Protein AF-A0ABD0VSQ8-F1 (afdb_monomer_lite)

pLDDT: mean 71.07, std 26.35, range [26.05, 97.88]

Radius of gyration: 41.76 Å; chains: 1; bounding box: 96×59×165 Å

InterPro domains:
  IPR001344 Chlorophyll A-B binding protein, plant and chromista [PTHR21649] (103-325)
  IPR022796 Chlorophyll A-B binding protein [PF00504] (132-298)

Sequence (337 aa):
MDIAMHHSEPHGGLSSPRARPSASHKPALLSSLDKPPPFLSLDLYSPPSPLLLQSSVEYGLRVCSLLRCRRCRLCSHLFTKKSGNGLSATKASFLVGRRLRQSSATAAAPRRAFSVSAEAIERPLWFPGSTPPPWLDGSLPGDFGFDPLGLGSDPESLRWNVQSELVHCRWAMLGAAGIFIPEFLTKIGILNTPSWYSAGELDYFTDTTTLFIIELILIGWAEGRRWADIIKPGCVNTDPIFPNNKLTGTDVGYPGGLWFDPLGWGSGSPEKIKELRTKEIKNGRLAMLAVIGAWFQHIYTGTGPIDNLFAHLADPGHATIFAVFYGTSSSSLLVYI

Foldseek 3Di:
DDDDDDDDDDDDDDDDDDDDDDDDDDDDDDDDDDDDDDDDDDDDPDDDDPDPPPVVVVVVVVVVPPDDDDDDDDDDDDDDDDDDDDDDDDDDDDDDDDDDPDDPPPDDDDDPPPPPDQPPPPDAAPDPPDDADPQQSVLAQQRRSPDPPCQPVDVLSVLVVSLVLLVLLVVLLVLLCVQPVQVVCVVVPNDVDDHPVCNLVDDDPDDPVVVVVVCCVVVVVVVVLLVCCSVPNPPNQADPVDRVFGFPDPDRNQRHGCPRPVPCQCDDDSVSNSVVVNVSSVSSVVSSVSSVVQVVCCVQPVDGPVVLVVQCVVPVPQSDPCCRVVVCPVPVPPPPD

Organism: Dendrobium thyrsiflorum (NCBI:txid117978)

Structure (mmCIF, N/CA/C/O backbone):
data_AF-A0ABD0VSQ8-F1
#
_entry.id   AF-A0ABD0VSQ8-F1
#
loop_
_atom_site.group_PDB
_atom_site.id
_atom_site.type_symbol
_atom_site.label_atom_id
_atom_site.label_alt_id
_atom_site.label_comp_id
_atom_site.label_asym_id
_atom_site.label_entity_id
_atom_site.label_seq_id
_atom_site.pdbx_PDB_ins_code
_atom_site.Cartn_x
_atom_site.Cartn_y
_atom_site.Cartn_z
_atom_site.occupancy
_atom_site.B_iso_or_equiv
_atom_site.auth_seq_id
_atom_site.auth_comp_id
_atom_site.auth_asym_id
_atom_site.auth_atom_id
_atom_site.pdbx_PDB_model_num
ATOM 1 N N . MET A 1 1 ? 5.665 1.369 -72.204 1.00 36.09 1 MET A N 1
ATOM 2 C CA . MET A 1 1 ? 4.783 2.409 -72.772 1.00 36.09 1 MET A CA 1
ATOM 3 C C . MET A 1 1 ? 5.120 3.709 -72.054 1.00 36.09 1 MET A C 1
ATOM 5 O O . MET A 1 1 ? 4.437 4.056 -71.105 1.00 36.09 1 MET A O 1
ATOM 9 N N . ASP A 1 2 ? 6.328 4.265 -72.240 1.00 31.97 2 ASP A N 1
ATOM 10 C CA . ASP A 1 2 ? 6.894 4.866 -73.486 1.00 31.97 2 ASP A CA 1
ATOM 11 C C . ASP A 1 2 ? 6.212 6.231 -73.756 1.00 31.97 2 ASP A C 1
ATOM 13 O O . ASP A 1 2 ? 5.002 6.299 -73.590 1.00 31.97 2 ASP A O 1
ATOM 17 N N . ILE A 1 3 ? 6.816 7.359 -74.174 1.00 37.66 3 ILE A N 1
ATOM 18 C CA . ILE A 1 3 ? 8.173 7.771 -74.627 1.00 37.66 3 ILE A CA 1
ATOM 19 C C . ILE A 1 3 ? 8.183 9.344 -74.597 1.00 37.66 3 ILE A C 1
ATOM 21 O O . ILE A 1 3 ? 7.107 9.918 -74.737 1.00 37.66 3 ILE A O 1
ATOM 25 N N . ALA A 1 4 ? 9.251 10.155 -74.448 1.00 38.75 4 ALA A N 1
ATOM 26 C CA . ALA A 1 4 ? 10.686 9.965 -74.172 1.00 38.75 4 ALA A CA 1
ATOM 27 C C . ALA A 1 4 ? 11.374 11.264 -73.636 1.00 38.75 4 ALA A C 1
ATOM 29 O O . ALA A 1 4 ? 10.807 12.349 -73.669 1.00 38.75 4 ALA A O 1
ATOM 30 N N . MET A 1 5 ? 12.623 11.092 -73.176 1.00 36.97 5 MET A N 1
ATOM 31 C CA . MET A 1 5 ? 13.805 11.987 -73.113 1.00 36.97 5 MET A CA 1
ATOM 32 C C . MET A 1 5 ? 13.752 13.462 -73.584 1.00 36.97 5 MET A C 1
ATOM 34 O O . MET A 1 5 ? 13.327 13.766 -74.693 1.00 36.97 5 MET A O 1
ATOM 38 N N . HIS A 1 6 ? 14.500 14.310 -72.860 1.00 37.16 6 HIS A N 1
ATOM 39 C CA . HIS A 1 6 ? 15.420 15.283 -73.473 1.00 37.16 6 HIS A CA 1
ATOM 40 C C . HIS A 1 6 ? 16.750 15.340 -72.691 1.00 37.16 6 HIS A C 1
ATOM 42 O O . HIS A 1 6 ? 16.754 15.541 -71.480 1.00 37.16 6 HIS A O 1
ATOM 48 N N . HIS A 1 7 ? 17.875 15.148 -73.387 1.00 37.47 7 HIS A N 1
ATOM 49 C CA . HIS A 1 7 ? 19.246 15.255 -72.861 1.00 37.47 7 HIS A CA 1
ATOM 50 C C . HIS A 1 7 ? 19.878 16.605 -73.235 1.00 37.47 7 HIS A C 1
ATOM 52 O O . HIS A 1 7 ? 19.745 17.010 -74.388 1.00 37.47 7 HIS A O 1
ATOM 58 N N . SER A 1 8 ? 20.677 17.192 -72.329 1.00 36.44 8 SER A N 1
ATOM 59 C CA . SER A 1 8 ? 21.974 17.837 -72.645 1.00 36.44 8 SER A CA 1
ATOM 60 C C . SER A 1 8 ? 22.686 18.348 -71.376 1.00 36.44 8 SER A C 1
ATOM 62 O O . SER A 1 8 ? 22.168 19.235 -70.702 1.00 36.44 8 SER A O 1
ATOM 64 N N . GLU A 1 9 ? 23.876 17.810 -71.078 1.00 38.44 9 GLU A N 1
ATOM 65 C CA . GLU A 1 9 ? 24.821 18.298 -70.048 1.00 38.44 9 GLU A CA 1
ATOM 66 C C . GLU A 1 9 ? 25.951 19.180 -70.695 1.00 38.44 9 GLU A C 1
ATOM 68 O O . GLU A 1 9 ? 25.670 19.804 -71.717 1.00 38.44 9 GLU A O 1
ATOM 73 N N . PRO A 1 10 ? 27.198 19.326 -70.169 1.00 50.72 10 PRO A N 1
ATOM 74 C CA . PRO A 1 10 ? 27.555 20.406 -69.237 1.00 50.72 10 PRO A CA 1
ATOM 75 C C . PRO A 1 10 ? 28.858 21.185 -69.585 1.00 50.72 10 PRO A C 1
ATOM 77 O O . PRO A 1 10 ? 29.672 20.775 -70.411 1.00 50.72 10 PRO A O 1
ATOM 80 N N . HIS A 1 11 ? 29.143 22.245 -68.817 1.00 35.31 11 HIS A N 1
ATOM 81 C CA . HIS A 1 11 ? 30.478 22.852 -68.638 1.00 35.31 11 HIS A CA 1
ATOM 82 C C . HIS A 1 11 ? 30.624 23.278 -67.153 1.00 35.31 11 HIS A C 1
ATOM 84 O O . HIS A 1 11 ? 29.634 23.711 -66.575 1.00 35.31 11 HIS A O 1
ATOM 90 N N . GLY A 1 12 ? 31.763 23.230 -66.446 1.00 30.80 12 GLY A N 1
ATOM 91 C CA . GLY A 1 12 ? 33.117 22.738 -66.750 1.00 30.80 12 GLY A CA 1
ATOM 92 C C . GLY A 1 12 ? 34.187 23.476 -65.903 1.00 30.80 12 GLY A C 1
ATOM 93 O O . GLY A 1 12 ? 34.250 24.697 -65.970 1.00 30.80 12 GLY A O 1
ATOM 94 N N . GLY A 1 13 ? 35.036 22.759 -65.141 1.00 29.78 13 GLY A N 1
ATOM 95 C CA . GLY A 1 13 ? 36.167 23.303 -64.336 1.00 29.78 13 GLY A CA 1
ATOM 96 C C . GLY A 1 13 ? 36.051 23.016 -62.822 1.00 29.78 13 GLY A C 1
ATOM 97 O O . GLY A 1 13 ? 35.105 23.467 -62.193 1.00 29.78 13 GLY A O 1
ATOM 98 N N . LEU A 1 14 ? 36.837 22.104 -62.220 1.00 33.00 14 LEU A N 1
ATOM 99 C CA . LEU A 1 14 ? 38.223 22.252 -61.698 1.00 33.00 14 LEU A CA 1
ATOM 100 C C . LEU A 1 14 ? 38.368 23.381 -60.643 1.00 33.00 14 LEU A C 1
ATOM 102 O O . LEU A 1 14 ? 37.939 24.495 -60.899 1.00 33.00 14 LEU A O 1
ATOM 106 N N . SER A 1 15 ? 38.989 23.202 -59.463 1.00 33.84 15 SER A N 1
ATOM 107 C CA . SER A 1 15 ? 39.958 22.179 -59.002 1.00 33.84 15 SER A CA 1
ATOM 108 C C . SER A 1 15 ? 39.978 21.983 -57.465 1.00 33.84 15 SER A C 1
ATOM 110 O O . SER A 1 15 ? 39.610 22.885 -56.720 1.00 33.84 15 SER A O 1
ATOM 112 N N . SER A 1 16 ? 40.484 20.831 -56.996 1.00 39.03 16 SER A N 1
ATOM 113 C CA . SER A 1 16 ? 40.645 20.447 -55.570 1.00 39.03 16 SER A CA 1
ATOM 114 C C . SER A 1 16 ? 42.111 20.654 -55.063 1.00 39.03 16 SER A C 1
ATOM 116 O O . SER A 1 16 ? 42.834 21.434 -55.681 1.00 39.03 16 SER A O 1
ATOM 118 N N . PRO A 1 17 ? 42.598 20.037 -53.962 1.00 50.00 17 PRO A N 1
ATOM 119 C CA . PRO A 1 17 ? 42.704 20.610 -52.611 1.00 50.00 17 PRO A CA 1
ATOM 120 C C . PRO A 1 17 ? 44.163 20.882 -52.155 1.00 50.00 17 PRO A C 1
ATOM 122 O O . PRO A 1 17 ? 45.117 20.538 -52.854 1.00 50.00 17 PRO A O 1
ATOM 125 N N . ARG A 1 18 ? 44.383 21.408 -50.930 1.00 32.53 18 ARG A N 1
ATOM 126 C CA . ARG A 1 18 ? 45.725 21.377 -50.296 1.00 32.53 18 ARG A CA 1
ATOM 127 C C . ARG A 1 18 ? 45.743 21.180 -48.775 1.00 32.53 18 ARG A C 1
ATOM 129 O O . ARG A 1 18 ? 44.799 21.517 -48.072 1.00 32.53 18 ARG A O 1
ATOM 136 N N . ALA A 1 19 ? 46.833 20.564 -48.313 1.00 33.47 19 ALA A N 1
ATOM 137 C CA . ALA A 1 19 ? 46.994 19.930 -47.004 1.00 33.47 19 ALA A CA 1
ATOM 138 C C . ALA A 1 19 ? 47.600 20.832 -45.901 1.00 33.47 19 ALA A C 1
ATOM 140 O O . ALA A 1 19 ? 48.028 21.957 -46.151 1.00 33.47 19 ALA A O 1
ATOM 141 N N . ARG A 1 20 ? 47.661 20.276 -44.678 1.00 38.53 20 ARG A N 1
ATOM 142 C CA . ARG A 1 20 ? 48.344 20.817 -43.480 1.00 38.53 20 ARG A CA 1
ATOM 143 C C . ARG A 1 20 ? 49.872 20.923 -43.670 1.00 38.53 20 ARG A C 1
ATOM 145 O O . ARG A 1 20 ? 50.415 20.295 -44.578 1.00 38.53 20 ARG A O 1
ATOM 152 N N . PRO A 1 21 ? 50.579 21.598 -42.743 1.00 44.09 21 PRO A N 1
ATOM 153 C CA . PRO A 1 21 ? 51.496 20.826 -41.884 1.00 44.09 21 PRO A CA 1
ATOM 154 C C . PRO A 1 21 ? 51.505 21.254 -40.395 1.00 44.09 21 PRO A C 1
ATOM 156 O O . PRO A 1 21 ? 50.737 22.111 -39.967 1.00 44.09 21 PRO A O 1
ATOM 159 N N . SER A 1 22 ? 52.362 20.605 -39.599 1.00 33.94 22 SER A N 1
ATOM 160 C CA . SER A 1 22 ? 52.439 20.646 -38.126 1.00 33.94 22 SER A CA 1
ATOM 161 C C . SER A 1 22 ? 53.840 20.990 -37.589 1.00 33.94 22 SER A C 1
ATOM 163 O O . SER A 1 22 ? 54.810 20.457 -38.119 1.00 33.94 22 SER A O 1
ATOM 165 N N . ALA A 1 23 ? 53.930 21.751 -36.488 1.00 32.78 23 ALA A N 1
ATOM 166 C CA . ALA A 1 23 ? 55.038 21.806 -35.502 1.00 32.78 23 ALA A CA 1
ATOM 167 C C . ALA A 1 23 ? 54.577 22.721 -34.334 1.00 32.78 23 ALA A C 1
ATOM 169 O O . ALA A 1 23 ? 54.033 23.783 -34.610 1.00 32.78 23 ALA A O 1
ATOM 170 N N . SER A 1 24 ? 54.544 22.384 -33.037 1.00 30.48 24 SER A N 1
ATOM 171 C CA . SER A 1 24 ? 55.511 21.783 -32.093 1.00 30.48 24 SER A CA 1
ATOM 172 C C . SER A 1 24 ? 56.549 22.761 -31.505 1.00 30.48 24 SER A C 1
ATOM 174 O O . SER A 1 24 ? 57.659 22.855 -32.014 1.00 30.48 24 SER A O 1
ATOM 176 N N . HIS A 1 25 ? 56.228 23.393 -30.364 1.00 31.58 25 HIS A N 1
ATOM 177 C CA . HIS A 1 25 ? 57.218 23.817 -29.359 1.00 31.58 25 HIS A CA 1
ATOM 178 C C . HIS A 1 25 ? 56.626 23.869 -27.930 1.00 31.58 25 HIS A C 1
ATOM 180 O O . HIS A 1 25 ? 55.552 24.412 -27.688 1.00 31.58 25 HIS A O 1
ATOM 186 N N . LYS A 1 26 ? 57.381 23.294 -26.990 1.00 35.66 26 LYS A N 1
ATOM 187 C CA . LYS A 1 26 ? 57.411 23.473 -25.519 1.00 35.66 26 LYS A CA 1
ATOM 188 C C . LYS A 1 26 ? 58.911 23.707 -25.168 1.00 35.66 26 LYS A C 1
ATOM 190 O O . LYS A 1 26 ? 59.719 23.453 -26.071 1.00 35.66 26 LYS A O 1
ATOM 195 N N . PRO A 1 27 ? 59.345 24.110 -23.946 1.00 48.72 27 PRO A N 1
ATOM 196 C CA . PRO A 1 27 ? 58.635 24.086 -22.653 1.00 48.72 27 PRO A CA 1
ATOM 197 C C . PRO A 1 27 ? 58.844 25.330 -21.736 1.00 48.72 27 PRO A C 1
ATOM 199 O O . PRO A 1 27 ? 59.490 26.293 -22.126 1.00 48.72 27 PRO A O 1
ATOM 202 N N . ALA A 1 28 ? 58.363 25.206 -20.484 1.00 31.08 28 ALA A N 1
ATOM 203 C CA . ALA A 1 28 ? 58.952 25.689 -19.212 1.00 31.08 28 ALA A CA 1
ATOM 204 C C . ALA A 1 28 ? 58.128 26.676 -18.342 1.00 31.08 28 ALA A C 1
ATOM 206 O O . ALA A 1 28 ? 57.943 27.837 -18.675 1.00 31.08 28 ALA A O 1
ATOM 207 N N . LEU A 1 29 ? 57.764 26.166 -17.154 1.00 30.75 29 LEU A N 1
ATOM 208 C CA . LEU A 1 29 ? 57.690 26.833 -15.840 1.00 30.75 29 LEU A CA 1
ATOM 209 C C . LEU A 1 29 ? 56.840 28.110 -15.651 1.00 30.75 29 LEU A C 1
ATOM 211 O O . LEU A 1 29 ? 57.337 29.225 -15.768 1.00 30.75 29 LEU A O 1
ATOM 215 N N . LEU A 1 30 ? 55.666 27.933 -15.033 1.00 33.09 30 LEU A N 1
ATOM 216 C CA . LEU A 1 30 ? 55.499 28.361 -13.634 1.00 33.09 30 LEU A CA 1
ATOM 217 C C . LEU A 1 30 ? 54.452 27.498 -12.909 1.00 33.09 30 LEU A C 1
ATOM 219 O O . LEU A 1 30 ? 53.520 26.974 -13.514 1.00 33.09 30 LEU A O 1
ATOM 223 N N . SER A 1 31 ? 54.700 27.265 -11.625 1.00 32.84 31 SER A N 1
ATOM 224 C CA . SER A 1 31 ? 54.099 26.225 -10.788 1.00 32.84 31 SER A CA 1
ATOM 225 C C . SER A 1 31 ? 52.943 26.716 -9.907 1.00 32.84 31 SER A C 1
ATOM 227 O O . SER A 1 31 ? 52.719 27.913 -9.761 1.00 32.84 31 SER A O 1
ATOM 229 N N . SER A 1 32 ? 52.333 25.746 -9.212 1.00 32.91 32 SER A N 1
ATOM 230 C CA . SER A 1 32 ? 51.526 25.853 -7.983 1.00 32.91 32 SER A CA 1
ATOM 231 C C . SER A 1 32 ? 50.134 26.490 -8.064 1.00 32.91 32 SER A C 1
ATOM 233 O O . SER A 1 32 ? 49.986 27.701 -7.944 1.00 32.91 32 SER A O 1
ATOM 235 N N . LEU A 1 33 ? 49.116 25.620 -8.076 1.00 40.09 33 LEU A N 1
ATOM 236 C CA . LEU A 1 33 ? 47.872 25.790 -7.311 1.00 40.09 33 LEU A CA 1
ATOM 237 C C . LEU A 1 33 ? 47.245 24.413 -6.992 1.00 40.09 33 LEU A C 1
ATOM 239 O O . LEU A 1 33 ? 46.113 24.104 -7.347 1.00 40.09 33 LEU A O 1
ATOM 243 N N . ASP A 1 34 ? 48.029 23.571 -6.315 1.00 35.69 34 ASP A N 1
ATOM 244 C CA . ASP A 1 34 ? 47.542 22.359 -5.647 1.00 35.69 34 ASP A CA 1
ATOM 245 C C . ASP A 1 34 ? 47.030 22.722 -4.246 1.00 35.69 34 ASP A C 1
ATOM 247 O O . ASP A 1 34 ? 47.816 23.227 -3.435 1.00 35.69 34 ASP A O 1
ATOM 251 N N . LYS A 1 35 ? 45.750 22.431 -3.959 1.00 36.28 35 LYS A N 1
ATOM 252 C CA . LYS A 1 35 ? 45.251 21.752 -2.736 1.00 36.28 35 LYS A CA 1
ATOM 253 C C . LYS A 1 35 ? 43.730 21.910 -2.555 1.00 36.28 35 LYS A C 1
ATOM 255 O O . LYS A 1 35 ? 43.234 23.034 -2.621 1.00 36.28 35 LYS A O 1
ATOM 260 N N . PRO A 1 36 ? 42.996 20.832 -2.220 1.00 45.50 36 PRO A N 1
ATOM 261 C CA . PRO A 1 36 ? 41.632 20.941 -1.709 1.00 45.50 36 PRO A CA 1
ATOM 262 C C . PRO A 1 36 ? 41.628 21.429 -0.241 1.00 45.50 36 PRO A C 1
ATOM 264 O O . PRO A 1 36 ? 42.500 21.021 0.534 1.00 45.50 36 PRO A O 1
ATOM 267 N N . PRO A 1 37 ? 40.665 22.275 0.175 1.00 42.78 37 PRO A N 1
ATOM 268 C CA . PRO A 1 37 ? 40.448 22.605 1.584 1.00 42.78 37 PRO A CA 1
ATOM 269 C C . PRO A 1 37 ? 39.834 21.415 2.361 1.00 42.78 37 PRO A C 1
ATOM 271 O O . PRO A 1 37 ? 39.329 20.473 1.747 1.00 42.78 37 PRO A O 1
ATOM 274 N N . PRO A 1 38 ? 39.940 21.397 3.703 1.00 40.22 38 PRO A N 1
ATOM 275 C CA . PRO A 1 38 ? 40.118 20.142 4.434 1.00 40.22 38 PRO A CA 1
ATOM 276 C C . PRO A 1 38 ? 38.836 19.498 4.979 1.00 40.22 38 PRO A C 1
ATOM 278 O O . PRO A 1 38 ? 37.869 20.169 5.331 1.00 40.22 38 PRO A O 1
ATOM 281 N N . PHE A 1 39 ? 38.920 18.181 5.196 1.00 38.50 39 PHE A N 1
ATOM 282 C CA . PHE A 1 39 ? 38.149 17.488 6.230 1.00 38.50 39 PHE A CA 1
ATOM 283 C C . PHE A 1 39 ? 38.385 18.157 7.592 1.00 38.50 39 PHE A C 1
ATOM 285 O O . PHE A 1 39 ? 39.532 18.246 8.035 1.00 38.50 39 PHE A O 1
ATOM 292 N N . LEU A 1 40 ? 37.315 18.541 8.289 1.00 30.62 40 LEU A N 1
ATOM 293 C CA . LEU A 1 40 ? 37.365 18.865 9.714 1.00 30.62 40 LEU A CA 1
ATOM 294 C C . LEU A 1 40 ? 36.076 18.406 10.410 1.00 30.62 40 LEU A C 1
ATOM 296 O O . LEU A 1 40 ? 35.010 18.969 10.203 1.00 30.62 40 LEU A O 1
ATOM 300 N N . SER A 1 41 ? 36.257 17.354 11.210 1.00 31.92 41 SER A N 1
ATOM 301 C CA . SER A 1 41 ? 35.515 16.941 12.406 1.00 31.92 41 SER A CA 1
ATOM 302 C C . SER A 1 41 ? 33.981 16.924 12.412 1.00 31.92 41 SER A C 1
ATOM 304 O O . SER A 1 41 ? 33.309 17.950 12.387 1.00 31.92 41 SER A O 1
ATOM 306 N N . LEU A 1 42 ? 33.448 15.726 12.692 1.00 41.59 42 LEU A N 1
ATOM 307 C CA . LEU A 1 42 ? 32.275 15.613 13.557 1.00 41.59 42 LEU A CA 1
ATOM 308 C C . LEU A 1 42 ? 32.551 16.359 14.870 1.00 41.59 42 LEU A C 1
ATOM 310 O O . LEU A 1 42 ? 33.434 15.945 15.620 1.00 41.59 42 LEU A O 1
ATOM 314 N N . ASP A 1 43 ? 31.738 17.364 15.177 1.00 30.59 43 ASP A N 1
ATOM 315 C CA . ASP A 1 43 ? 31.481 17.765 16.557 1.00 30.59 43 ASP A CA 1
ATOM 316 C C . ASP A 1 43 ? 30.084 17.294 16.968 1.00 30.59 43 ASP A C 1
ATOM 318 O O . ASP A 1 43 ? 29.122 17.337 16.196 1.00 30.59 43 ASP A O 1
ATOM 322 N N . LEU A 1 44 ? 29.996 16.784 18.195 1.00 32.66 44 LEU A N 1
ATOM 323 C CA . LEU A 1 44 ? 28.791 16.189 18.764 1.00 32.66 44 LEU A CA 1
ATOM 324 C C . LEU A 1 44 ? 27.626 17.187 18.781 1.00 32.66 44 LEU A C 1
ATOM 326 O O . LEU A 1 44 ? 27.719 18.258 19.382 1.00 32.66 44 LEU A O 1
ATOM 330 N N . TYR A 1 45 ? 26.471 16.760 18.264 1.00 30.45 45 TYR A N 1
ATOM 331 C CA . TYR A 1 45 ? 25.190 17.364 18.620 1.00 30.45 45 TYR A CA 1
ATOM 332 C C . TYR A 1 45 ? 24.894 17.066 20.099 1.00 30.45 45 TYR A C 1
ATOM 334 O O . TYR A 1 45 ? 24.307 16.041 20.449 1.00 30.45 45 TYR A O 1
ATOM 342 N N . SER A 1 46 ? 25.362 17.948 20.981 1.00 33.94 46 SER A N 1
ATOM 343 C CA . SER A 1 46 ? 25.031 17.911 22.404 1.00 33.94 46 SER A CA 1
ATOM 344 C C . SER A 1 46 ? 23.569 18.343 22.592 1.00 33.94 46 SER A C 1
ATOM 346 O O . SER A 1 46 ? 23.180 19.386 22.057 1.00 33.94 46 SER A O 1
ATOM 348 N N . PRO A 1 47 ? 22.731 17.575 23.313 1.00 47.50 47 PRO A N 1
ATOM 349 C CA . PRO A 1 47 ? 21.312 17.882 23.436 1.00 47.50 47 PRO A CA 1
ATOM 350 C C . PRO A 1 47 ? 21.086 19.152 24.277 1.00 47.50 47 PRO A C 1
ATOM 352 O O . PRO A 1 47 ? 21.732 19.319 25.317 1.00 47.50 47 PRO A O 1
ATOM 355 N N . PRO A 1 48 ? 20.139 20.033 23.900 1.00 45.56 48 PRO A N 1
ATOM 356 C CA . PRO A 1 48 ? 19.765 21.160 24.744 1.00 45.56 48 PRO A CA 1
ATOM 357 C C . PRO A 1 48 ? 19.130 20.658 26.049 1.00 45.56 48 PRO A C 1
ATOM 359 O O . PRO A 1 48 ? 18.188 19.864 26.049 1.00 45.56 48 PRO A O 1
ATOM 362 N N . SER A 1 49 ? 19.649 21.139 27.178 1.00 41.50 49 SER A N 1
ATOM 363 C CA . SER A 1 49 ? 19.149 20.813 28.513 1.00 41.50 49 SER A CA 1
ATOM 364 C C . SER A 1 49 ? 17.759 21.433 28.782 1.00 41.50 49 SER A C 1
ATOM 366 O O . SER A 1 49 ? 17.381 22.438 28.171 1.00 41.50 49 SER A O 1
ATOM 368 N N . PRO A 1 50 ? 16.942 20.834 29.674 1.00 44.69 50 PRO A N 1
ATOM 369 C CA . PRO A 1 50 ? 15.494 21.051 29.687 1.00 44.69 50 PRO A CA 1
ATOM 370 C C . PRO A 1 50 ? 15.079 22.317 30.457 1.00 44.69 50 PRO A C 1
ATOM 372 O O . PRO A 1 50 ? 14.595 22.235 31.584 1.00 44.69 50 PRO A O 1
ATOM 375 N N . LEU A 1 51 ? 15.232 23.497 29.845 1.00 40.34 51 LEU A N 1
ATOM 376 C CA . LEU A 1 51 ? 14.848 24.789 30.450 1.00 40.34 51 LEU A CA 1
ATOM 377 C C . LEU A 1 51 ? 13.887 25.654 29.611 1.00 40.34 51 LEU A C 1
ATOM 379 O O . LEU A 1 51 ? 13.701 26.832 29.899 1.00 40.34 51 LEU A O 1
ATOM 383 N N . LEU A 1 52 ? 13.187 25.060 28.638 1.00 38.41 52 LEU A N 1
ATOM 384 C CA . LEU A 1 52 ? 12.027 25.677 27.969 1.00 38.41 52 LEU A CA 1
ATOM 385 C C . LEU A 1 52 ? 10.751 24.816 28.046 1.00 38.41 52 LEU A C 1
ATOM 387 O O . LEU A 1 52 ? 9.863 24.929 27.208 1.00 38.41 52 LEU A O 1
ATOM 391 N N . LEU A 1 53 ? 10.627 23.997 29.100 1.00 39.34 53 LEU A N 1
ATOM 392 C CA . LEU A 1 53 ? 9.405 23.239 29.413 1.00 39.34 53 LEU A CA 1
ATOM 393 C C . LEU A 1 53 ? 8.651 23.746 30.664 1.00 39.34 53 LEU A C 1
ATOM 395 O O . LEU A 1 53 ? 7.708 23.103 31.114 1.00 39.34 53 LEU A O 1
ATOM 399 N N . GLN A 1 54 ? 9.043 24.894 31.233 1.00 39.03 54 GLN A N 1
ATOM 400 C CA . GLN A 1 54 ? 8.400 25.469 32.430 1.00 39.03 54 GLN A CA 1
ATOM 401 C C . GLN A 1 54 ? 7.381 26.586 32.132 1.00 39.03 54 GLN A C 1
ATOM 403 O O . GLN A 1 54 ? 6.448 26.769 32.908 1.00 39.03 54 GLN A O 1
ATOM 408 N N . SER A 1 55 ? 7.466 27.277 30.989 1.00 37.56 55 SER A N 1
ATOM 409 C CA . SER A 1 55 ? 6.560 28.395 30.657 1.00 37.56 55 SER A CA 1
ATOM 410 C C . SER A 1 55 ? 5.131 27.972 30.280 1.00 37.56 55 SER A C 1
ATOM 412 O O . SER A 1 55 ? 4.207 28.775 30.384 1.00 37.56 55 SER A O 1
ATOM 414 N N . SER A 1 56 ? 4.918 26.712 29.880 1.00 41.03 56 SER A N 1
ATOM 415 C CA . SER A 1 56 ? 3.584 26.191 29.524 1.00 41.03 56 SER A CA 1
ATOM 416 C C . SER A 1 56 ? 2.833 25.553 30.702 1.00 41.03 56 SER A C 1
ATOM 418 O O . SER A 1 56 ? 1.616 25.386 30.635 1.00 41.03 56 SER A O 1
ATOM 420 N N . VAL A 1 57 ? 3.519 25.242 31.809 1.00 42.44 57 VAL A N 1
ATOM 421 C CA . VAL A 1 57 ? 2.894 24.642 33.005 1.00 42.44 57 VAL A CA 1
ATOM 422 C C . VAL A 1 57 ? 2.184 25.703 33.863 1.00 42.44 57 VAL A C 1
ATOM 424 O O . VAL A 1 57 ? 1.143 25.420 34.458 1.00 42.44 57 VAL A O 1
ATOM 427 N N . GLU A 1 58 ? 2.656 26.955 33.862 1.00 42.44 58 GLU A N 1
ATOM 428 C CA . GLU A 1 58 ? 2.013 28.045 34.620 1.00 42.44 58 GLU A CA 1
ATOM 429 C C . GLU A 1 58 ? 0.690 28.554 34.014 1.00 42.44 58 GLU A C 1
ATOM 431 O O . GLU A 1 58 ? -0.137 29.117 34.738 1.00 42.44 58 GLU A O 1
ATOM 436 N N . TYR A 1 59 ? 0.422 28.307 32.726 1.00 40.25 59 TYR A N 1
ATOM 437 C CA . TYR A 1 59 ? -0.863 28.673 32.111 1.00 40.25 59 TYR A CA 1
ATOM 438 C C . TYR A 1 59 ? -1.995 27.677 32.420 1.00 40.25 59 TYR A C 1
ATOM 440 O O . TYR A 1 59 ? -3.153 28.087 32.522 1.00 40.25 59 TYR A O 1
ATOM 448 N N . GLY A 1 60 ? -1.686 26.398 32.669 1.00 37.66 60 GLY A N 1
ATOM 449 C CA . GLY A 1 60 ? -2.690 25.388 33.043 1.00 37.66 60 GLY A CA 1
ATOM 450 C C . GLY A 1 60 ? -3.281 25.584 34.448 1.00 37.66 60 GLY A C 1
ATOM 451 O O . GLY A 1 60 ? -4.453 25.292 34.688 1.00 37.66 60 GLY A O 1
ATOM 452 N N . LEU A 1 61 ? -2.500 26.140 35.380 1.00 37.88 61 LEU A N 1
ATOM 453 C CA . LEU A 1 61 ? -2.898 26.309 36.785 1.00 37.88 61 LEU A CA 1
ATOM 454 C C . LEU A 1 61 ? -3.725 27.577 37.066 1.00 37.88 61 LEU A C 1
ATOM 456 O O . LEU A 1 61 ? -4.369 27.660 38.113 1.00 37.88 61 LEU A O 1
ATOM 460 N N . ARG A 1 62 ? -3.784 28.543 36.137 1.00 39.44 62 ARG A N 1
ATOM 461 C CA . ARG A 1 62 ? -4.556 29.793 36.311 1.00 39.44 62 ARG A CA 1
ATOM 462 C C . ARG A 1 62 ? -6.015 29.744 35.840 1.00 39.44 62 ARG A C 1
ATOM 464 O O . ARG A 1 62 ? -6.745 30.694 36.106 1.00 39.44 62 ARG A O 1
ATOM 471 N N . VAL A 1 63 ? -6.471 28.651 35.222 1.00 38.78 63 VAL A N 1
ATOM 472 C CA . VAL A 1 63 ? -7.876 28.501 34.772 1.00 38.78 63 VAL A CA 1
ATOM 473 C C . VAL A 1 63 ? -8.742 27.704 35.768 1.00 38.78 63 VAL A C 1
ATOM 475 O O . VAL A 1 63 ? -9.958 27.870 35.808 1.00 38.78 63 VAL A O 1
ATOM 478 N N . CYS A 1 64 ? -8.140 26.917 36.670 1.00 33.38 64 CYS A N 1
ATOM 479 C CA . CYS A 1 64 ? -8.875 26.160 37.701 1.00 33.38 64 CYS A CA 1
ATOM 480 C C . CYS A 1 64 ? -9.323 26.981 38.935 1.00 33.38 64 CYS A C 1
ATOM 482 O O . CYS A 1 64 ? -9.929 26.421 39.850 1.00 33.38 64 CYS A O 1
ATOM 484 N N . SER A 1 65 ? -9.054 28.290 38.992 1.00 35.69 65 SER A N 1
ATOM 485 C CA . SER A 1 65 ? -9.298 29.131 40.179 1.00 35.69 65 SER A CA 1
ATOM 486 C C . SER A 1 65 ? -10.614 29.929 40.172 1.00 35.69 65 SER A C 1
ATOM 488 O O . SER A 1 65 ? -10.931 30.559 41.180 1.00 35.69 65 SER A O 1
ATOM 490 N N . LEU A 1 66 ? -11.405 29.898 39.088 1.00 38.97 66 LEU A N 1
ATOM 491 C CA . LEU A 1 66 ? -12.598 30.757 38.928 1.00 38.97 66 LEU A CA 1
ATOM 492 C C . LEU A 1 66 ? -13.964 30.047 38.965 1.00 38.97 66 LEU A C 1
ATOM 494 O O . LEU A 1 66 ? -14.995 30.706 38.843 1.00 38.97 66 LEU A O 1
ATOM 498 N N . LEU A 1 67 ? -14.010 28.735 39.216 1.00 40.28 67 LEU A N 1
ATOM 499 C CA . LEU A 1 67 ? -15.265 27.984 39.373 1.00 40.28 67 LEU A CA 1
ATOM 500 C C . LEU A 1 67 ? -15.297 27.175 40.677 1.00 40.28 67 LEU A C 1
ATOM 502 O O . LEU A 1 67 ? -15.245 25.945 40.683 1.00 40.28 67 LEU A O 1
ATOM 506 N N . ARG A 1 68 ? -15.449 27.871 41.814 1.00 35.94 68 ARG A N 1
ATOM 507 C CA . ARG A 1 68 ? -15.963 27.233 43.038 1.00 35.94 68 ARG A CA 1
ATOM 508 C C . ARG A 1 68 ? -16.879 28.154 43.855 1.00 35.94 68 ARG A C 1
ATOM 510 O O . ARG A 1 68 ? -16.442 29.014 44.607 1.00 35.94 68 ARG A O 1
ATOM 517 N N . CYS A 1 69 ? -18.172 27.928 43.627 1.00 29.39 69 CYS A N 1
ATOM 518 C CA . CYS A 1 69 ? -19.366 28.271 44.407 1.00 29.39 69 CYS A CA 1
ATOM 519 C C . CYS A 1 69 ? -19.202 29.150 45.670 1.00 29.39 69 CYS A C 1
ATOM 521 O O . CYS A 1 69 ? -18.621 28.741 46.674 1.00 29.39 69 CYS A O 1
ATOM 523 N N . ARG A 1 70 ? -19.869 30.315 45.675 1.00 34.38 70 ARG A N 1
ATOM 524 C CA . ARG A 1 70 ? -20.237 31.041 46.908 1.00 34.38 70 ARG A CA 1
ATOM 525 C C . ARG A 1 70 ? -21.391 30.316 47.629 1.00 34.38 70 ARG A C 1
ATOM 527 O O . ARG A 1 70 ? -22.236 29.734 46.960 1.00 34.38 70 ARG A O 1
ATOM 534 N N . ARG A 1 71 ? -21.483 30.507 48.960 1.00 34.28 71 ARG A N 1
ATOM 535 C CA . ARG A 1 71 ? -22.405 29.862 49.939 1.00 34.28 71 ARG A CA 1
ATOM 536 C C . ARG A 1 71 ? -22.057 28.378 50.208 1.00 34.28 71 ARG A C 1
ATOM 538 O O . ARG A 1 71 ? -21.815 27.641 49.269 1.00 34.28 71 ARG A O 1
ATOM 545 N N . CYS A 1 72 ? -21.979 27.890 51.453 1.00 27.56 72 CYS A N 1
ATOM 546 C CA . CYS A 1 72 ? -22.429 28.445 52.745 1.00 27.56 72 CYS A CA 1
ATOM 547 C C . CYS A 1 72 ? -21.312 28.552 53.811 1.00 27.56 72 CYS A C 1
ATOM 549 O O . CYS A 1 72 ? -20.423 27.713 53.887 1.00 27.56 72 CYS A O 1
ATOM 551 N N . ARG A 1 73 ? -21.423 29.561 54.690 1.00 31.45 73 ARG A N 1
ATOM 552 C CA . ARG A 1 73 ? -20.875 29.538 56.069 1.00 31.45 73 ARG A CA 1
ATOM 553 C C . ARG A 1 73 ? -21.875 28.726 56.932 1.00 31.45 73 ARG A C 1
ATOM 555 O O . ARG A 1 73 ? -23.042 28.701 56.562 1.00 31.45 73 ARG A O 1
ATOM 562 N N . LEU A 1 74 ? -21.562 28.084 58.061 1.00 30.98 74 LEU A N 1
ATOM 563 C CA . LEU A 1 74 ? -20.919 28.631 59.260 1.00 30.98 74 LEU A CA 1
ATOM 564 C C . LEU A 1 74 ? -20.745 27.510 60.328 1.00 30.98 74 LEU A C 1
ATOM 566 O O . LEU A 1 74 ? -21.612 26.657 60.451 1.00 30.98 74 LEU A O 1
ATOM 570 N N . CYS A 1 75 ? -19.668 27.583 61.118 1.00 26.05 75 CYS A N 1
ATOM 571 C CA . CYS A 1 75 ? -19.511 27.151 62.524 1.00 26.05 75 CYS A CA 1
ATOM 572 C C . CYS A 1 75 ? -20.056 25.803 63.081 1.00 26.05 75 CYS A C 1
ATOM 574 O O . CYS A 1 75 ? -21.231 25.662 63.391 1.00 26.05 75 CYS A O 1
ATOM 576 N N . SER A 1 76 ? -19.083 24.982 63.506 1.00 29.61 76 SER A N 1
ATOM 577 C CA . SER A 1 76 ? -18.787 24.688 64.931 1.00 29.61 76 SER A CA 1
ATOM 578 C C . SER A 1 76 ? -19.525 23.596 65.726 1.00 29.61 76 SER A C 1
ATOM 580 O O . SER A 1 76 ? -20.694 23.714 66.055 1.00 29.61 76 SER A O 1
ATOM 582 N N . HIS A 1 77 ? -18.682 22.682 66.231 1.00 28.55 77 HIS A N 1
ATOM 583 C CA . HIS A 1 77 ? -18.608 22.151 67.605 1.00 28.55 77 HIS A CA 1
ATOM 584 C C . HIS A 1 77 ? -19.788 21.422 68.273 1.00 28.55 77 HIS A C 1
ATOM 586 O O . HIS A 1 77 ? -20.873 21.955 68.420 1.00 28.55 77 HIS A O 1
ATOM 592 N N . LEU A 1 78 ? -19.408 20.297 68.906 1.00 28.31 78 LEU A N 1
ATOM 593 C CA . LEU A 1 78 ? -19.903 19.771 70.192 1.00 28.31 78 LEU A CA 1
ATOM 594 C C . LEU A 1 78 ? -21.423 19.538 70.317 1.00 28.31 78 LEU A C 1
ATOM 596 O O . LEU A 1 78 ? -22.204 20.471 70.381 1.00 28.31 78 LEU A O 1
ATOM 600 N N . PHE A 1 79 ? -21.828 18.296 70.590 1.00 29.50 79 PHE A N 1
ATOM 601 C CA . PHE A 1 79 ? -22.152 17.898 71.970 1.00 29.50 79 PHE A CA 1
ATOM 602 C C . PHE A 1 79 ? -22.484 16.405 72.081 1.00 29.50 79 PHE A C 1
ATOM 604 O O . PHE A 1 79 ? -23.021 15.770 71.178 1.00 29.50 79 PHE A O 1
ATOM 611 N N . THR A 1 80 ? -22.180 15.847 73.248 1.00 33.72 80 THR A N 1
ATOM 612 C CA . THR A 1 80 ? -22.650 14.538 73.701 1.00 33.72 80 THR A CA 1
ATOM 613 C C . THR A 1 80 ? -24.082 14.643 74.244 1.00 33.72 80 THR A C 1
ATOM 615 O O . THR A 1 80 ? -24.347 15.546 75.034 1.00 33.72 80 THR A O 1
ATOM 618 N N . LYS A 1 81 ? -24.982 13.695 73.907 1.00 26.92 81 LYS A N 1
ATOM 619 C CA . LYS A 1 81 ? -25.986 13.107 74.839 1.00 26.92 81 LYS A CA 1
ATOM 620 C C . LYS A 1 81 ? -26.932 12.067 74.204 1.00 26.92 81 LYS A C 1
ATOM 622 O O . LYS A 1 81 ? -27.877 12.390 73.501 1.00 26.92 81 LYS A O 1
ATOM 627 N N . LYS A 1 82 ? -26.705 10.807 74.585 1.00 29.88 82 LYS A N 1
ATOM 628 C CA . LYS A 1 82 ? -27.654 9.884 75.246 1.00 29.88 82 LYS A CA 1
ATOM 629 C C . LYS A 1 82 ? -29.166 10.228 75.226 1.00 29.88 82 LYS A C 1
ATOM 631 O O . LYS A 1 82 ? -29.594 11.114 75.960 1.00 29.88 82 LYS A O 1
ATOM 636 N N . SER A 1 83 ? -29.957 9.369 74.577 1.00 27.70 83 SER A N 1
ATOM 637 C CA . SER A 1 83 ? -31.327 8.938 74.947 1.00 27.70 83 SER A CA 1
ATOM 638 C C . SER A 1 83 ? -31.690 7.716 74.074 1.00 27.70 83 SER A C 1
ATOM 640 O O . SER A 1 83 ? -31.221 7.662 72.944 1.00 27.70 83 SER A O 1
ATOM 642 N N . GLY A 1 84 ? -32.452 6.695 74.478 1.00 27.89 84 GLY A N 1
ATOM 643 C CA . GLY A 1 84 ? -33.081 6.379 75.764 1.00 27.89 84 GLY A CA 1
ATOM 644 C C . GLY A 1 84 ? -34.089 5.224 75.584 1.00 27.89 84 GLY A C 1
ATOM 645 O O . GLY A 1 84 ? -34.705 5.137 74.530 1.00 27.89 84 GLY A O 1
ATOM 646 N N . ASN A 1 85 ? -34.269 4.390 76.619 1.00 31.75 85 ASN A N 1
ATOM 647 C CA . ASN A 1 85 ? -35.235 3.273 76.741 1.00 31.75 85 ASN A CA 1
ATOM 648 C C . ASN A 1 85 ? -35.013 2.062 75.789 1.00 31.75 85 ASN A C 1
ATOM 650 O O . ASN A 1 85 ? -34.854 2.225 74.590 1.00 31.75 85 ASN A O 1
ATOM 654 N N . GLY A 1 86 ? -35.005 0.794 76.219 1.00 28.30 86 GLY A N 1
ATOM 655 C CA . GLY A 1 86 ? -35.107 0.206 77.562 1.00 28.30 86 GLY A CA 1
ATOM 656 C C . GLY A 1 86 ? -36.270 -0.782 77.673 1.00 28.30 86 GLY A C 1
ATOM 657 O O . GLY A 1 86 ? -37.403 -0.381 77.443 1.00 28.30 86 GLY A O 1
ATOM 658 N N . LEU A 1 87 ? -36.005 -2.040 78.061 1.00 34.56 87 LEU A N 1
ATOM 659 C CA . LEU A 1 87 ? -37.027 -2.969 78.564 1.00 34.56 87 LEU A CA 1
ATOM 660 C C . LEU A 1 87 ? -36.428 -4.216 79.243 1.00 34.56 87 LEU A C 1
ATOM 662 O O . LEU A 1 87 ? -35.524 -4.852 78.715 1.00 34.56 87 LEU A O 1
ATOM 666 N N . SER A 1 88 ? -37.052 -4.565 80.371 1.00 31.73 88 SER A N 1
ATOM 667 C CA . SER A 1 88 ? -37.038 -5.836 81.109 1.00 31.73 88 SER A CA 1
ATOM 668 C C . SER A 1 88 ? -35.738 -6.356 81.742 1.00 31.73 88 SER A C 1
ATOM 670 O O . SER A 1 88 ? -34.668 -6.419 81.147 1.00 31.73 88 SER A O 1
ATOM 672 N N . ALA A 1 89 ? -35.881 -6.799 82.990 1.00 35.38 89 ALA A N 1
ATOM 673 C CA . ALA A 1 89 ? -34.846 -7.399 83.819 1.00 35.38 89 ALA A CA 1
ATOM 674 C C . ALA A 1 89 ? -35.278 -8.801 84.262 1.00 35.38 89 ALA A C 1
ATOM 676 O O . ALA A 1 89 ? -36.466 -9.034 84.484 1.00 35.38 89 ALA A O 1
ATOM 677 N N . THR A 1 90 ? -34.327 -9.694 84.543 1.00 36.12 90 THR A N 1
ATOM 678 C CA . THR A 1 90 ? -34.449 -10.610 85.694 1.00 36.12 90 THR A CA 1
ATOM 679 C C . THR A 1 90 ? -33.089 -11.160 86.128 1.00 36.12 90 THR A C 1
ATOM 681 O O . THR A 1 90 ? -32.125 -11.161 85.369 1.00 36.12 90 THR A O 1
ATOM 684 N N . LYS A 1 91 ? -33.002 -11.554 87.403 1.00 36.72 91 LYS A N 1
ATOM 685 C CA . LYS A 1 91 ? -31.784 -12.013 88.091 1.00 36.72 91 LYS A CA 1
ATOM 686 C C . LYS A 1 91 ? -31.581 -13.521 87.911 1.00 36.72 91 LYS A C 1
ATOM 688 O O . LYS A 1 91 ? -32.565 -14.248 87.975 1.00 36.72 91 LYS A O 1
ATOM 693 N N . ALA A 1 92 ? -30.329 -13.984 87.912 1.00 37.69 92 ALA A N 1
ATOM 694 C CA . ALA A 1 92 ? -29.928 -15.229 88.585 1.00 37.69 92 ALA A CA 1
ATOM 695 C C . ALA A 1 92 ? -28.407 -15.250 88.838 1.00 37.69 92 ALA A C 1
ATOM 697 O O . ALA A 1 92 ? -27.643 -14.599 88.127 1.00 37.69 92 ALA A O 1
ATOM 698 N N . SER A 1 93 ? -27.984 -15.972 89.876 1.00 39.88 93 SER A N 1
ATOM 699 C CA . SER A 1 93 ? -26.618 -15.960 90.419 1.00 39.88 93 SER A CA 1
ATOM 700 C C . SER A 1 93 ? -25.770 -17.163 89.984 1.00 39.88 93 SER A C 1
ATOM 702 O O . SER A 1 93 ? -26.305 -18.226 89.701 1.00 39.88 93 SER A O 1
ATOM 704 N N . PHE A 1 94 ? -24.444 -16.980 90.036 1.00 36.81 94 PHE A N 1
ATOM 705 C CA . PHE A 1 94 ? -23.406 -17.975 90.364 1.00 36.81 94 PHE A CA 1
ATOM 706 C C . PHE A 1 94 ? -23.684 -19.471 90.104 1.00 36.81 94 PHE A C 1
ATOM 708 O O . PHE A 1 94 ? -24.351 -20.116 90.905 1.00 36.81 94 PHE A O 1
ATOM 715 N N . LEU A 1 95 ? -22.927 -20.067 89.172 1.00 44.41 95 LEU A N 1
ATOM 716 C CA . LEU A 1 95 ? -22.250 -21.349 89.421 1.00 44.41 95 LEU A CA 1
ATOM 717 C C . LEU A 1 95 ? -20.851 -21.377 88.782 1.00 44.41 95 LEU A C 1
ATOM 719 O O . LEU A 1 95 ? -20.586 -20.739 87.765 1.00 44.41 95 LEU A O 1
ATOM 723 N N . VAL A 1 96 ? -19.945 -22.107 89.433 1.00 47.00 96 VAL A N 1
ATOM 724 C CA . VAL A 1 96 ? -18.525 -22.250 89.081 1.00 47.00 96 VAL A CA 1
ATOM 725 C C . VAL A 1 96 ? -18.351 -23.216 87.902 1.00 47.00 96 VAL A C 1
ATOM 727 O O . VAL A 1 96 ? -18.869 -24.328 87.937 1.00 47.00 96 VAL A O 1
ATOM 730 N N . GLY A 1 97 ? -17.564 -22.835 86.887 1.00 39.66 97 GLY A N 1
ATOM 731 C CA . GLY A 1 97 ? -17.270 -23.683 85.725 1.00 39.66 97 GLY A CA 1
ATOM 732 C C . GLY A 1 97 ? -15.950 -23.322 85.031 1.00 39.66 97 GLY A C 1
ATOM 733 O O . GLY A 1 97 ? -15.690 -22.160 84.740 1.00 39.66 97 GLY A O 1
ATOM 734 N N . ARG A 1 98 ? -15.106 -24.336 84.796 1.00 46.19 98 ARG A N 1
ATOM 735 C CA . ARG A 1 98 ? -13.751 -24.291 84.195 1.00 46.19 98 ARG A CA 1
ATOM 736 C C . ARG A 1 98 ? -13.540 -23.253 83.074 1.00 46.19 98 ARG A C 1
ATOM 738 O O . ARG A 1 98 ? -14.284 -23.226 82.098 1.00 46.19 98 ARG A O 1
ATOM 745 N N . ARG A 1 99 ? -12.396 -22.547 83.106 1.00 40.97 99 ARG A N 1
ATOM 746 C CA . ARG A 1 99 ? -11.839 -21.873 81.914 1.00 40.97 99 ARG A CA 1
ATOM 747 C C . ARG A 1 99 ? -11.457 -22.912 80.853 1.00 40.97 99 ARG A C 1
ATOM 749 O O . ARG A 1 99 ? -10.451 -23.601 81.012 1.00 40.97 99 ARG A O 1
ATOM 756 N N . LEU A 1 100 ? -12.193 -22.964 79.746 1.00 45.34 100 LEU A N 1
ATOM 757 C CA . LEU A 1 100 ? -11.697 -23.541 78.495 1.00 45.34 100 LEU A CA 1
ATOM 758 C C . LEU A 1 100 ? -10.956 -22.456 77.707 1.00 45.34 100 LEU A C 1
ATOM 760 O O . LEU A 1 100 ? -11.482 -21.370 77.470 1.00 45.34 100 LEU A O 1
ATOM 764 N N . ARG A 1 101 ? -9.709 -22.738 77.317 1.00 48.91 101 ARG A N 1
ATOM 765 C CA . ARG A 1 101 ? -8.871 -21.822 76.533 1.00 48.91 101 ARG A CA 1
ATOM 766 C C . ARG A 1 101 ? -9.214 -21.979 75.051 1.00 48.91 101 ARG A C 1
ATOM 768 O O . ARG A 1 101 ? -8.563 -22.737 74.340 1.00 48.91 101 ARG A O 1
ATOM 775 N N . GLN A 1 102 ? -10.263 -21.295 74.602 1.00 43.81 102 GLN A N 1
ATOM 776 C CA . GLN A 1 102 ? -10.696 -21.343 73.208 1.00 43.81 102 GLN A CA 1
ATOM 777 C C . GLN A 1 102 ? -9.730 -20.529 72.332 1.00 43.81 102 GLN A C 1
ATOM 779 O O . GLN A 1 102 ? -9.627 -19.313 72.470 1.00 43.81 102 GLN A O 1
ATOM 784 N N . SER A 1 103 ? -8.993 -21.212 71.454 1.00 48.38 103 SER A N 1
ATOM 785 C CA . SER A 1 103 ? -8.159 -20.566 70.438 1.00 48.38 103 SER A CA 1
ATOM 786 C C . SER A 1 103 ? -9.059 -19.983 69.351 1.00 48.38 103 SER A C 1
ATOM 788 O O . SER A 1 103 ? -9.730 -20.732 68.640 1.00 48.38 103 SER A O 1
ATOM 790 N N . SER A 1 104 ? -9.090 -18.658 69.208 1.00 43.25 104 SER A N 1
ATOM 791 C CA . SER A 1 104 ? -9.767 -18.001 68.091 1.00 43.25 104 SER A CA 1
ATOM 792 C C . SER A 1 104 ? -8.873 -18.031 66.850 1.00 43.25 104 SER A C 1
ATOM 794 O O . SER A 1 104 ? -8.182 -17.059 66.542 1.00 43.25 104 SER A O 1
ATOM 796 N N . ALA A 1 105 ? -8.889 -19.147 66.126 1.00 54.44 105 ALA A N 1
ATOM 797 C CA . ALA A 1 105 ? -8.403 -19.174 64.754 1.00 54.44 105 ALA A CA 1
ATOM 798 C C . ALA A 1 105 ? -9.375 -18.367 63.875 1.00 54.44 105 ALA A C 1
ATOM 800 O O . ALA A 1 105 ? -10.475 -18.824 63.564 1.00 54.44 105 ALA A O 1
ATOM 801 N N . THR A 1 106 ? -8.984 -17.151 63.488 1.00 46.78 106 THR A N 1
ATOM 802 C CA . THR A 1 106 ? -9.722 -16.344 62.511 1.00 46.78 106 THR A CA 1
ATOM 803 C C . THR A 1 106 ? -9.597 -16.979 61.130 1.00 46.78 106 THR A C 1
ATOM 805 O O . THR A 1 106 ? -8.652 -16.697 60.394 1.00 46.78 106 THR A O 1
ATOM 808 N N . ALA A 1 107 ? -10.546 -17.850 60.781 1.00 50.75 107 ALA A N 1
ATOM 809 C CA . ALA A 1 107 ? -10.661 -18.395 59.435 1.00 50.75 107 ALA A CA 1
ATOM 810 C C . ALA A 1 107 ? -10.870 -17.243 58.438 1.00 50.75 107 ALA A C 1
ATOM 812 O O . ALA A 1 107 ? -11.872 -16.528 58.497 1.00 50.75 107 ALA A O 1
ATOM 813 N N . ALA A 1 108 ? -9.907 -17.043 57.538 1.00 57.72 108 ALA A N 1
ATOM 814 C CA . ALA A 1 108 ? -10.014 -16.032 56.498 1.00 57.72 108 ALA A CA 1
ATOM 815 C C . ALA A 1 108 ? -11.164 -16.396 55.548 1.00 57.72 108 ALA A C 1
ATOM 817 O O . ALA A 1 108 ? -11.200 -17.498 54.999 1.00 57.72 108 ALA A O 1
ATOM 818 N N . ALA A 1 109 ? -12.104 -15.470 55.350 1.00 55.72 109 ALA A N 1
ATOM 819 C CA . ALA A 1 109 ? -13.201 -15.669 54.411 1.00 55.72 109 ALA A CA 1
ATOM 820 C C . ALA A 1 109 ? -12.648 -15.899 52.989 1.00 55.72 109 ALA A C 1
ATOM 822 O O . ALA A 1 109 ? -11.729 -15.180 52.577 1.00 55.72 109 ALA A O 1
ATOM 823 N N . PRO A 1 110 ? -13.194 -16.859 52.217 1.00 47.78 110 PRO A N 1
ATOM 824 C CA . PRO A 1 110 ? -12.714 -17.136 50.872 1.00 47.78 110 PRO A CA 1
ATOM 825 C C . PRO A 1 110 ? -12.979 -15.924 49.978 1.00 47.78 110 PRO A C 1
ATOM 827 O O . PRO A 1 110 ? -14.118 -15.642 49.596 1.00 47.78 110 PRO A O 1
ATOM 830 N N . ARG A 1 111 ? -11.911 -15.204 49.619 1.00 56.41 111 ARG A N 1
ATOM 831 C CA . ARG A 1 111 ? -11.963 -14.201 48.555 1.00 56.41 111 ARG A CA 1
ATOM 832 C C . ARG A 1 111 ? -12.292 -14.938 47.261 1.00 56.41 111 ARG A C 1
ATOM 834 O O . ARG A 1 111 ? -11.431 -15.618 46.711 1.00 56.41 111 ARG A O 1
ATOM 841 N N . ARG A 1 112 ? -13.533 -14.808 46.780 1.00 54.19 112 ARG A N 1
ATOM 842 C CA . ARG A 1 112 ? -13.900 -15.222 45.421 1.00 54.19 112 ARG A CA 1
ATOM 843 C C . ARG A 1 112 ? -13.048 -14.411 44.449 1.00 54.19 112 ARG A C 1
ATOM 845 O O . ARG A 1 112 ? -13.335 -13.241 44.210 1.00 54.19 112 ARG A O 1
ATOM 852 N N . ALA A 1 113 ? -11.991 -15.025 43.927 1.00 56.25 113 ALA A N 1
ATOM 853 C CA . ALA A 1 113 ? -11.264 -14.492 42.792 1.00 56.25 113 ALA A CA 1
ATOM 854 C C . ALA A 1 113 ? -12.223 -14.512 41.600 1.00 56.25 113 ALA A C 1
ATOM 856 O O . ALA A 1 113 ? -12.578 -15.576 41.099 1.00 56.25 113 ALA A O 1
ATOM 857 N N . PHE A 1 114 ? -12.697 -13.335 41.197 1.00 52.19 114 PHE A N 1
ATOM 858 C CA . PHE A 1 114 ? -13.491 -13.195 39.988 1.00 52.19 114 PHE A CA 1
ATOM 859 C C . PHE A 1 114 ? -12.511 -13.211 38.815 1.00 52.19 114 PHE A C 1
ATOM 861 O O . PHE A 1 114 ? -11.949 -12.182 38.444 1.00 52.19 114 PHE A O 1
ATOM 868 N N . SER A 1 115 ? -12.233 -14.402 38.287 1.00 47.56 115 SER A N 1
ATOM 869 C CA . SER A 1 115 ? -11.468 -14.547 37.055 1.00 47.56 115 SER A CA 1
ATOM 870 C C . SER A 1 115 ? -12.316 -14.011 35.907 1.00 47.56 115 SER A C 1
ATOM 872 O O . SER A 1 115 ? -13.203 -14.704 35.405 1.00 47.56 115 SER A O 1
ATOM 874 N N . VAL A 1 116 ? -12.049 -12.774 35.497 1.00 40.59 116 VAL A N 1
ATOM 875 C CA . VAL A 1 116 ? -12.514 -12.268 34.207 1.00 40.59 116 VAL A CA 1
ATOM 876 C C . VAL A 1 116 ? -11.715 -13.013 33.140 1.00 40.59 116 VAL A C 1
ATOM 878 O O . VAL A 1 116 ? -10.637 -12.580 32.743 1.00 40.59 116 VAL A O 1
ATOM 881 N N . SER A 1 117 ? -12.217 -14.174 32.716 1.00 45.03 117 SER A N 1
ATOM 882 C CA . SER A 1 117 ? -11.841 -14.694 31.406 1.00 45.03 117 SER A CA 1
ATOM 883 C C . SER A 1 117 ? -12.385 -13.702 30.395 1.00 45.03 117 SER A C 1
ATOM 885 O O . SER A 1 117 ? -13.590 -13.445 30.388 1.00 45.03 117 SER A O 1
ATOM 887 N N . ALA A 1 118 ? -11.510 -13.152 29.555 1.00 45.28 118 ALA A N 1
ATOM 888 C CA . ALA A 1 118 ? -11.970 -12.530 28.326 1.00 45.28 118 ALA A CA 1
ATOM 889 C C . ALA A 1 118 ? -12.853 -13.546 27.590 1.00 45.28 118 ALA A C 1
ATOM 891 O O . ALA A 1 118 ? -12.572 -14.753 27.605 1.00 45.28 118 ALA A O 1
ATOM 892 N N . GLU A 1 119 ? -13.940 -13.062 26.999 1.00 43.31 119 GLU A N 1
ATOM 893 C CA . GLU A 1 119 ? -14.832 -13.875 26.187 1.00 43.31 119 GLU A CA 1
ATOM 894 C C . GLU A 1 119 ? -14.086 -14.220 24.897 1.00 43.31 119 GLU A C 1
ATOM 896 O O . GLU A 1 119 ? -14.114 -13.488 23.910 1.00 43.31 119 GLU A O 1
ATOM 901 N N . ALA A 1 120 ? -13.323 -15.313 24.950 1.00 48.94 120 ALA A N 1
ATOM 902 C CA . ALA A 1 120 ? -12.606 -15.853 23.814 1.00 48.94 120 ALA A CA 1
ATOM 903 C C . ALA A 1 120 ? -13.629 -16.419 22.826 1.00 48.94 120 ALA A C 1
ATOM 905 O O . ALA A 1 120 ? -13.898 -17.618 22.805 1.00 48.94 120 ALA A O 1
ATOM 906 N N . ILE A 1 121 ? -14.192 -15.526 22.006 1.00 56.62 121 ILE A N 1
ATOM 907 C CA . ILE A 1 121 ? -14.816 -15.872 20.731 1.00 56.62 121 ILE A CA 1
ATOM 908 C C . ILE A 1 121 ? -13.859 -16.852 20.050 1.00 56.62 121 ILE A C 1
ATOM 910 O O . ILE A 1 121 ? -12.693 -16.499 19.844 1.00 56.62 121 ILE A O 1
ATOM 914 N N . GLU A 1 122 ? -14.328 -18.065 19.736 1.00 69.19 122 GLU A N 1
ATOM 915 C CA . GLU A 1 122 ? -13.531 -19.062 19.020 1.00 69.19 122 GLU A CA 1
ATOM 916 C C . GLU A 1 122 ? -13.069 -18.458 17.692 1.00 69.19 122 GLU A C 1
ATOM 918 O O . GLU A 1 122 ? -13.818 -18.364 16.718 1.00 69.19 122 GLU A O 1
ATOM 923 N N . ARG A 1 123 ? -11.821 -17.990 17.679 1.00 80.94 123 ARG A N 1
ATOM 924 C CA . ARG A 1 123 ? -11.196 -17.331 16.540 1.00 80.94 123 ARG A CA 1
ATOM 925 C C . ARG A 1 123 ? -9.921 -18.077 16.172 1.00 80.94 123 ARG A C 1
ATOM 927 O O . ARG A 1 123 ? -9.198 -18.513 17.069 1.00 80.94 123 ARG A O 1
ATOM 934 N N . PRO A 1 124 ? -9.624 -18.240 14.873 1.00 88.00 124 PRO A N 1
ATOM 935 C CA . PRO A 1 124 ? -8.371 -18.846 14.452 1.00 88.00 124 PRO A CA 1
ATOM 936 C C . PRO A 1 124 ? -7.201 -18.020 14.993 1.00 88.00 124 PRO A C 1
ATOM 938 O O . PRO A 1 124 ? -7.174 -16.798 14.851 1.00 88.00 124 PRO A O 1
ATOM 941 N N . LEU A 1 125 ? -6.235 -18.695 15.608 1.00 91.81 125 LEU A N 1
ATOM 942 C CA . LEU A 1 125 ? -4.997 -18.087 16.086 1.00 91.81 125 LEU A CA 1
ATOM 943 C C . LEU A 1 125 ? -3.870 -18.349 15.088 1.00 91.81 125 LEU A C 1
ATOM 945 O O . LEU A 1 125 ? -3.868 -19.371 14.401 1.00 91.81 125 LEU A O 1
ATOM 949 N N . TRP A 1 126 ? -2.892 -17.446 15.038 1.00 91.00 126 TRP A N 1
ATOM 950 C CA . TRP A 1 126 ? -1.705 -17.591 14.187 1.00 91.00 126 TRP A CA 1
ATOM 951 C C . TRP A 1 126 ? -0.885 -18.847 14.526 1.00 91.00 126 TRP A C 1
ATOM 953 O O . TRP A 1 126 ? -0.327 -19.479 13.633 1.00 91.00 126 TRP A O 1
ATOM 963 N N . PHE A 1 127 ? -0.848 -19.222 15.810 1.00 91.06 127 PHE A N 1
ATOM 964 C CA . PHE A 1 127 ? -0.221 -20.439 16.310 1.00 91.06 127 PHE A CA 1
ATOM 965 C C . PHE A 1 127 ? -1.281 -21.295 17.031 1.00 91.06 127 PHE A C 1
ATOM 967 O O . PHE A 1 127 ? -1.688 -20.954 18.149 1.00 91.06 127 PHE A O 1
ATOM 974 N N . PRO A 1 128 ? -1.788 -22.373 16.400 1.00 90.69 128 PRO A N 1
ATOM 975 C CA . PRO A 1 128 ? -2.821 -23.228 16.983 1.00 90.69 128 PRO A CA 1
ATOM 976 C C . PRO A 1 128 ? -2.400 -23.825 18.334 1.00 90.69 128 PRO A C 1
ATOM 978 O O . PRO A 1 128 ? -1.289 -24.326 18.479 1.00 90.69 128 PRO A O 1
ATOM 981 N N . GLY A 1 129 ? -3.295 -23.779 19.326 1.00 85.81 129 GLY A N 1
ATOM 982 C CA . GLY A 1 129 ? -3.030 -24.269 20.687 1.00 85.81 129 GLY A CA 1
ATOM 983 C C . GLY A 1 129 ? -2.314 -23.277 21.615 1.00 85.81 129 GLY A C 1
ATOM 984 O O . GLY A 1 129 ? -2.102 -23.596 22.783 1.00 85.81 129 GLY A O 1
ATOM 985 N N . SER A 1 130 ? -1.969 -22.076 21.138 1.00 88.06 130 SER A N 1
ATOM 986 C CA . SER A 1 130 ? -1.481 -20.982 21.992 1.00 88.06 130 SER A CA 1
ATOM 987 C C . SER A 1 130 ? -2.617 -20.215 22.678 1.00 88.06 130 SER A C 1
ATOM 989 O O . SER A 1 130 ? -3.764 -20.241 22.237 1.00 88.06 130 SER A O 1
ATOM 991 N N . THR A 1 131 ? -2.297 -19.503 23.760 1.00 87.62 131 THR A N 1
ATOM 992 C CA . THR A 1 131 ? -3.198 -18.525 24.385 1.00 87.62 131 THR A CA 1
ATOM 993 C C . THR A 1 131 ? -2.946 -17.134 23.790 1.00 87.62 131 THR A C 1
ATOM 995 O O . THR A 1 131 ? -1.795 -16.690 23.833 1.00 87.62 131 THR A O 1
ATOM 998 N N . PRO A 1 132 ? -3.964 -16.416 23.273 1.00 89.50 132 PRO A N 1
ATOM 999 C CA . PRO A 1 132 ? -3.779 -15.053 22.778 1.00 89.50 132 PRO A CA 1
ATOM 1000 C C . PRO A 1 132 ? -3.419 -14.094 23.929 1.00 89.50 132 PRO A C 1
ATOM 1002 O O . PRO A 1 132 ? -3.825 -14.331 25.073 1.00 89.50 132 PRO A O 1
ATOM 1005 N N . PRO A 1 133 ? -2.672 -13.008 23.662 1.00 90.88 133 PRO A N 1
ATOM 1006 C CA . PRO A 1 133 ? -2.317 -12.044 24.695 1.00 90.88 133 PRO A CA 1
ATOM 1007 C C . PRO A 1 133 ? -3.543 -11.227 25.158 1.00 90.88 133 PRO A C 1
ATOM 1009 O O . PRO A 1 133 ? -4.433 -10.963 24.347 1.00 90.88 133 PRO A O 1
ATOM 1012 N N . PRO A 1 134 ? -3.604 -10.767 26.427 1.00 90.38 134 PRO A N 1
ATOM 1013 C CA . PRO A 1 134 ? -4.820 -10.171 27.000 1.00 90.38 134 PRO A CA 1
ATOM 1014 C C . PRO A 1 134 ? -5.329 -8.884 26.333 1.00 90.38 134 PRO A C 1
ATOM 1016 O O . PRO A 1 134 ? -6.503 -8.559 26.477 1.00 90.38 134 PRO A O 1
ATOM 1019 N N . TRP A 1 135 ? -4.462 -8.142 25.637 1.00 89.81 135 TRP A N 1
ATOM 1020 C CA . TRP A 1 135 ? -4.816 -6.911 24.914 1.00 89.81 135 TRP A CA 1
ATOM 1021 C C . TRP A 1 135 ? -5.416 -7.165 23.521 1.00 89.81 135 TRP A C 1
ATOM 1023 O O . TRP A 1 135 ? -5.928 -6.234 22.904 1.00 89.81 135 TRP A O 1
ATOM 1033 N N . LEU A 1 136 ? -5.382 -8.410 23.032 1.00 90.81 136 LEU A N 1
ATOM 1034 C CA . LEU A 1 136 ? -6.020 -8.827 21.784 1.00 90.81 136 LEU A CA 1
ATOM 1035 C C . LEU A 1 136 ? -7.316 -9.584 22.105 1.00 90.81 136 LEU A C 1
ATOM 1037 O O . LEU A 1 136 ? -7.334 -10.801 22.312 1.00 90.81 136 LEU A O 1
ATOM 1041 N N . ASP A 1 137 ? -8.422 -8.849 22.152 1.00 87.88 137 ASP A N 1
ATOM 1042 C CA . ASP A 1 137 ? -9.755 -9.356 22.497 1.00 87.88 137 ASP A CA 1
ATOM 1043 C C . ASP A 1 137 ? -10.515 -9.970 21.303 1.00 87.88 137 ASP A C 1
ATOM 1045 O O . ASP A 1 137 ? -11.542 -10.620 21.486 1.00 87.88 137 ASP A O 1
ATOM 1049 N N . GLY A 1 138 ? -10.008 -9.829 20.075 1.00 87.19 138 GLY A N 1
ATOM 1050 C CA . GLY A 1 138 ? -10.701 -10.254 18.862 1.00 87.19 138 GLY A CA 1
ATOM 1051 C C . GLY A 1 138 ? -11.741 -9.255 18.358 1.00 87.19 138 GLY A C 1
ATOM 1052 O O . GLY A 1 138 ? -12.439 -9.568 17.390 1.00 87.19 138 GLY A O 1
ATOM 1053 N N . SER A 1 139 ? -11.872 -8.067 18.960 1.00 89.00 139 SER A N 1
ATOM 1054 C CA . SER A 1 139 ? -12.739 -6.992 18.455 1.00 89.00 139 SER A CA 1
ATOM 1055 C C . SER A 1 139 ? -12.191 -6.406 17.149 1.00 89.00 139 SER A C 1
ATOM 1057 O O . SER A 1 139 ? -12.956 -6.207 16.197 1.00 89.00 139 SER A O 1
ATOM 1059 N N . LEU A 1 140 ? -10.868 -6.222 17.079 1.00 89.88 140 LEU A N 1
ATOM 1060 C CA . LEU A 1 140 ? -10.148 -5.646 15.946 1.00 89.88 140 LEU A CA 1
ATOM 1061 C C . LEU A 1 140 ? -10.275 -6.505 14.666 1.00 89.88 140 LEU A C 1
ATOM 1063 O O . LEU A 1 140 ? -10.249 -7.739 14.724 1.00 89.88 140 LEU A O 1
ATOM 1067 N N . PRO A 1 141 ? -10.397 -5.877 13.480 1.00 90.06 141 PRO A N 1
ATOM 1068 C CA . PRO A 1 141 ? -10.375 -6.594 12.210 1.00 90.06 141 PRO A CA 1
ATOM 1069 C C . PRO A 1 141 ? -8.976 -7.171 11.952 1.00 90.06 141 PRO A C 1
ATOM 1071 O O . PRO A 1 141 ? -7.977 -6.467 12.057 1.00 90.06 141 PRO A O 1
ATOM 1074 N N . GLY A 1 142 ? -8.895 -8.453 11.591 1.00 89.31 142 GLY A N 1
ATOM 1075 C CA . GLY A 1 142 ? -7.609 -9.124 11.352 1.00 89.31 142 GLY A CA 1
ATOM 1076 C C . GLY A 1 142 ? -6.819 -9.534 12.607 1.00 89.31 142 GLY A C 1
ATOM 1077 O O . GLY A 1 142 ? -5.621 -9.806 12.489 1.00 89.31 142 GLY A O 1
ATOM 1078 N N . ASP A 1 143 ? -7.460 -9.604 13.779 1.00 92.75 143 ASP A N 1
ATOM 1079 C CA . ASP A 1 143 ? -6.878 -10.161 15.009 1.00 92.75 143 ASP A CA 1
ATOM 1080 C C . ASP A 1 143 ? -6.790 -11.701 14.950 1.00 92.75 143 ASP A C 1
ATOM 1082 O O . ASP A 1 143 ? -7.801 -12.404 14.973 1.00 92.75 143 ASP A O 1
ATOM 1086 N N . PHE A 1 144 ? -5.553 -12.210 14.921 1.00 92.06 144 PHE A N 1
ATOM 1087 C CA . PHE A 1 144 ? -5.206 -13.636 15.023 1.00 92.06 144 PHE A CA 1
ATOM 1088 C C . PHE A 1 144 ? -4.377 -13.949 16.285 1.00 92.06 144 PHE A C 1
ATOM 1090 O O . PHE A 1 144 ? -3.709 -14.981 16.339 1.00 92.06 144 PHE A O 1
ATOM 1097 N N . GLY A 1 145 ? -4.348 -13.056 17.282 1.00 90.19 145 GLY A N 1
ATOM 1098 C CA . GLY A 1 145 ? -3.530 -13.205 18.494 1.00 90.19 145 GLY A CA 1
ATOM 1099 C C . GLY A 1 145 ? -2.011 -13.073 18.280 1.00 90.19 145 GLY A C 1
ATOM 1100 O O . GLY A 1 145 ? -1.240 -13.563 19.103 1.00 90.19 145 GLY A O 1
ATOM 1101 N N . PHE A 1 146 ? -1.568 -12.475 17.167 1.00 92.81 146 PHE A N 1
ATOM 1102 C CA . PHE A 1 146 ? -0.148 -12.319 16.828 1.00 92.81 146 PHE A CA 1
ATOM 1103 C C . PHE A 1 146 ? 0.432 -11.021 17.405 1.00 92.81 146 PHE A C 1
ATOM 1105 O O . PHE A 1 146 ? 0.377 -9.974 16.769 1.00 92.81 146 PHE A O 1
ATOM 1112 N N . ASP A 1 147 ? 1.006 -11.112 18.603 1.00 93.75 147 ASP A N 1
ATOM 1113 C CA . ASP A 1 147 ? 1.926 -10.106 19.152 1.00 93.75 147 ASP A CA 1
ATOM 1114 C C . ASP A 1 147 ? 2.933 -10.776 20.114 1.00 93.75 147 ASP A C 1
ATOM 1116 O O . ASP A 1 147 ? 2.815 -10.651 21.334 1.00 93.75 147 ASP A O 1
ATOM 1120 N N . PRO A 1 148 ? 3.903 -11.559 19.597 1.00 91.44 148 PRO A N 1
ATOM 1121 C CA . PRO A 1 148 ? 4.854 -12.296 20.435 1.00 91.44 148 PRO A CA 1
ATOM 1122 C C . PRO A 1 148 ? 5.885 -11.397 21.139 1.00 91.44 148 PRO A C 1
ATOM 1124 O O . PRO A 1 148 ? 6.568 -11.865 22.046 1.00 91.44 148 PRO A O 1
ATOM 1127 N N . LEU A 1 149 ? 6.018 -10.132 20.722 1.00 93.19 149 LEU A N 1
ATOM 1128 C CA . LEU A 1 149 ? 6.966 -9.163 21.286 1.00 93.19 149 LEU A CA 1
ATOM 1129 C C . LEU A 1 149 ? 6.302 -8.132 22.218 1.00 93.19 149 LEU A C 1
ATOM 1131 O O . LEU A 1 149 ? 7.014 -7.373 22.871 1.00 93.19 149 LEU A O 1
ATOM 1135 N N . GLY A 1 150 ? 4.968 -8.102 22.308 1.00 91.81 150 GLY A N 1
ATOM 1136 C CA . GLY A 1 150 ? 4.235 -7.166 23.163 1.00 91.81 150 GLY A CA 1
ATOM 1137 C C . GLY A 1 150 ? 4.215 -5.723 22.653 1.00 91.81 150 GLY A C 1
ATOM 1138 O O . GLY A 1 150 ? 4.074 -4.799 23.457 1.00 91.81 150 GLY A O 1
ATOM 1139 N N . LEU A 1 151 ? 4.356 -5.511 21.340 1.00 93.00 151 LEU A N 1
ATOM 1140 C CA . LEU A 1 151 ? 4.428 -4.178 20.723 1.00 93.00 151 LEU A CA 1
ATOM 1141 C C . LEU A 1 151 ? 3.098 -3.409 20.797 1.00 93.00 151 LEU A C 1
ATOM 1143 O O . LEU A 1 151 ? 3.087 -2.188 20.655 1.00 93.00 151 LEU A O 1
ATOM 1147 N N . GLY A 1 152 ? 1.980 -4.112 20.995 1.00 92.69 152 GLY A N 1
ATOM 1148 C CA . GLY A 1 152 ? 0.654 -3.544 21.247 1.00 92.69 152 GLY A CA 1
ATOM 1149 C C . GLY A 1 152 ? 0.185 -3.701 22.694 1.00 92.69 152 GLY A C 1
ATOM 1150 O O . GLY A 1 152 ? -1.018 -3.643 22.935 1.00 92.69 152 GLY A O 1
ATOM 1151 N N . SER A 1 153 ? 1.094 -3.955 23.643 1.00 90.81 153 SER A N 1
ATOM 1152 C CA . SER A 1 153 ? 0.725 -4.230 25.041 1.00 90.81 153 SER A CA 1
ATOM 1153 C C . SER A 1 153 ? 0.074 -3.042 25.755 1.00 90.81 153 SER A C 1
ATOM 1155 O O . SER A 1 153 ? -0.798 -3.247 26.604 1.00 90.81 153 SER A O 1
ATOM 1157 N N . ASP A 1 154 ? 0.438 -1.809 25.396 1.00 94.12 154 ASP A N 1
ATOM 1158 C CA . ASP A 1 154 ? -0.257 -0.608 25.844 1.00 94.12 154 ASP A CA 1
ATOM 1159 C C . ASP A 1 154 ? -1.337 -0.157 24.824 1.00 94.12 154 ASP A C 1
ATOM 1161 O O . ASP A 1 154 ? -1.119 -0.220 23.608 1.00 94.12 154 ASP A O 1
ATOM 1165 N N . PRO A 1 155 ? -2.519 0.318 25.277 1.00 92.75 155 PRO A N 1
ATOM 1166 C CA . PRO A 1 155 ? -3.616 0.671 24.370 1.00 92.75 155 PRO A CA 1
ATOM 1167 C C . PRO A 1 155 ? -3.340 1.853 23.429 1.00 92.75 155 PRO A C 1
ATOM 1169 O O . PRO A 1 155 ? -4.059 2.015 22.440 1.00 92.75 155 PRO A O 1
ATOM 1172 N N . GLU A 1 156 ? -2.358 2.708 23.730 1.00 92.50 156 GLU A N 1
ATOM 1173 C CA . GLU A 1 156 ? -2.016 3.864 22.896 1.00 92.50 156 GLU A CA 1
ATOM 1174 C C . GLU A 1 156 ? -1.158 3.431 21.703 1.00 92.50 156 GLU A C 1
ATOM 1176 O O . GLU A 1 156 ? -1.548 3.682 20.557 1.00 92.50 156 GLU A O 1
ATOM 1181 N N . SER A 1 157 ? -0.091 2.664 21.944 1.00 93.19 157 SER A N 1
ATOM 1182 C CA . SER A 1 157 ? 0.701 2.010 20.900 1.00 93.19 157 SER A CA 1
ATOM 1183 C C . SER A 1 157 ? -0.146 1.047 20.080 1.00 93.19 157 SER A C 1
ATOM 1185 O O . SER A 1 157 ? -0.018 1.044 18.862 1.00 93.19 157 SER A O 1
ATOM 1187 N N . LEU A 1 158 ? -1.076 0.288 20.676 1.00 93.62 158 LEU A N 1
ATOM 1188 C CA . LEU A 1 158 ? -1.990 -0.562 19.899 1.00 93.62 158 LEU A CA 1
ATOM 1189 C C . LEU A 1 158 ? -2.840 0.264 18.920 1.00 93.62 158 LEU A C 1
ATOM 1191 O O . LEU A 1 158 ? -2.931 -0.078 17.740 1.00 93.62 158 LEU A O 1
ATOM 1195 N N . ARG A 1 159 ? -3.421 1.385 19.370 1.00 92.69 159 ARG A N 1
ATOM 1196 C CA . ARG A 1 159 ? -4.177 2.299 18.495 1.00 92.69 159 ARG A CA 1
ATOM 1197 C C . ARG A 1 159 ? -3.296 2.908 17.405 1.00 92.69 159 ARG A C 1
ATOM 1199 O O . ARG A 1 159 ? -3.728 2.973 16.254 1.00 92.69 159 ARG A O 1
ATOM 1206 N N . TRP A 1 160 ? -2.080 3.330 17.745 1.00 94.94 160 TRP A N 1
ATOM 1207 C CA . TRP A 1 160 ? -1.112 3.865 16.787 1.00 94.94 160 TRP A CA 1
ATOM 1208 C C . TRP A 1 160 ? -0.683 2.816 15.749 1.00 94.94 160 TRP A C 1
ATOM 1210 O O . TRP A 1 160 ? -0.656 3.096 14.549 1.00 94.94 160 TRP A O 1
ATOM 1220 N N . ASN A 1 161 ? -0.422 1.587 16.192 1.00 96.06 161 ASN A N 1
ATOM 1221 C CA . ASN A 1 161 ? 0.001 0.468 15.357 1.00 96.06 161 ASN A CA 1
ATOM 1222 C C . ASN A 1 161 ? -1.121 0.004 14.421 1.00 96.06 161 ASN A C 1
ATOM 1224 O O . ASN A 1 161 ? -0.838 -0.283 13.264 1.00 96.06 161 ASN A O 1
ATOM 1228 N N . VAL A 1 162 ? -2.391 0.030 14.846 1.00 94.88 162 VAL A N 1
ATOM 1229 C CA . VAL A 1 162 ? -3.546 -0.219 13.956 1.00 94.88 162 VAL A CA 1
ATOM 1230 C C . VAL A 1 162 ? -3.628 0.828 12.837 1.00 94.88 162 VAL A C 1
ATOM 1232 O O . VAL A 1 162 ? -3.827 0.477 11.675 1.00 94.88 162 VAL A O 1
ATOM 1235 N N . GLN A 1 163 ? -3.442 2.116 13.151 1.00 94.56 163 GLN A N 1
ATOM 1236 C CA . GLN A 1 163 ? -3.442 3.175 12.128 1.00 94.56 163 GLN A CA 1
ATOM 1237 C C . GLN A 1 163 ? -2.217 3.094 11.210 1.00 94.56 163 GLN A C 1
ATOM 1239 O O . GLN A 1 163 ? -2.328 3.339 10.008 1.00 94.56 163 GLN A O 1
ATOM 1244 N N . SER A 1 164 ? -1.063 2.720 11.765 1.00 95.69 164 SER A N 1
ATOM 1245 C CA . SER A 1 164 ? 0.170 2.489 11.014 1.00 95.69 164 SER A CA 1
ATOM 1246 C C . SER A 1 164 ? 0.016 1.302 10.064 1.00 95.69 164 SER A C 1
ATOM 1248 O O . SER A 1 164 ? 0.293 1.444 8.875 1.00 95.69 164 SER A O 1
ATOM 1250 N N . GLU A 1 165 ? -0.496 0.166 10.541 1.00 96.88 165 GLU A N 1
ATOM 1251 C CA . GLU A 1 165 ? -0.771 -1.010 9.716 1.00 96.88 165 GLU A CA 1
ATOM 1252 C C . GLU A 1 165 ? -1.738 -0.673 8.576 1.00 96.88 165 GLU A C 1
ATOM 1254 O O . GLU A 1 165 ? -1.460 -1.033 7.435 1.00 96.88 165 GLU A O 1
ATOM 1259 N N . LEU A 1 166 ? -2.815 0.079 8.840 1.00 95.94 166 LEU A N 1
ATOM 1260 C CA . LEU A 1 166 ? -3.766 0.500 7.805 1.00 95.94 166 LEU A CA 1
ATOM 1261 C C . LEU A 1 166 ? -3.109 1.299 6.673 1.00 95.94 166 LEU A C 1
ATOM 1263 O O . LEU A 1 166 ? -3.360 1.006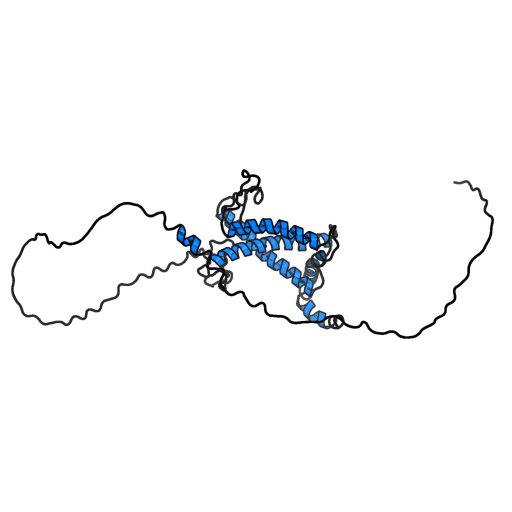 5.502 1.00 95.94 166 LEU A O 1
ATOM 1267 N N . VAL A 1 167 ? -2.263 2.289 6.984 1.00 96.19 167 VAL A N 1
ATOM 1268 C CA . VAL A 1 167 ? -1.609 3.077 5.924 1.00 96.19 167 VAL A CA 1
ATOM 1269 C C . VAL A 1 167 ? -0.541 2.276 5.184 1.00 96.19 167 VAL A C 1
ATOM 1271 O O . VAL A 1 167 ? -0.508 2.342 3.958 1.00 96.19 167 VAL A O 1
ATOM 1274 N N . HIS A 1 168 ? 0.258 1.454 5.874 1.00 97.19 168 HIS A N 1
ATOM 1275 C CA . HIS A 1 168 ? 1.238 0.582 5.212 1.00 97.19 168 HIS A CA 1
ATOM 1276 C C . HIS A 1 168 ? 0.546 -0.452 4.310 1.00 97.19 168 HIS A C 1
ATOM 1278 O O . HIS A 1 168 ? 0.970 -0.652 3.175 1.00 97.19 168 HIS A O 1
ATOM 1284 N N . CYS A 1 169 ? -0.572 -1.034 4.756 1.00 97.00 169 CYS A N 1
ATOM 1285 C CA . CYS A 1 169 ? -1.421 -1.914 3.953 1.00 97.00 169 CYS A CA 1
ATOM 1286 C C . CYS A 1 169 ? -1.912 -1.228 2.669 1.00 97.00 169 CYS A C 1
ATOM 1288 O O . CYS A 1 169 ? -1.806 -1.805 1.587 1.00 97.00 169 CYS A O 1
ATOM 1290 N N . ARG A 1 170 ? -2.442 -0.001 2.772 1.00 97.50 170 ARG A N 1
ATOM 1291 C CA . ARG A 1 170 ? -2.971 0.760 1.625 1.00 97.50 170 ARG A CA 1
ATOM 1292 C C . ARG A 1 170 ? -1.872 1.143 0.635 1.00 97.50 170 ARG A C 1
ATOM 1294 O O . ARG A 1 170 ? -2.017 0.864 -0.554 1.00 97.50 170 ARG A O 1
ATOM 1301 N N . TRP A 1 171 ? -0.764 1.705 1.118 1.00 97.38 171 TRP A N 1
ATOM 1302 C CA . TRP A 1 171 ? 0.387 2.045 0.277 1.00 97.38 171 TRP A CA 1
ATOM 1303 C C . TRP A 1 171 ? 1.001 0.812 -0.387 1.00 97.38 171 TRP A C 1
ATOM 1305 O O . TRP A 1 171 ? 1.287 0.850 -1.581 1.00 97.38 171 TRP A O 1
ATOM 1315 N N . ALA A 1 172 ? 1.126 -0.307 0.330 1.00 97.12 172 ALA A N 1
ATOM 1316 C CA . ALA A 1 172 ? 1.641 -1.541 -0.250 1.00 97.12 172 ALA A CA 1
ATOM 1317 C C . ALA A 1 172 ? 0.688 -2.163 -1.280 1.00 97.12 172 ALA A C 1
ATOM 1319 O O . ALA A 1 172 ? 1.166 -2.690 -2.278 1.00 97.12 172 ALA A O 1
ATOM 1320 N N . MET A 1 173 ? -0.638 -2.079 -1.105 1.00 97.88 173 MET A N 1
ATOM 1321 C CA . MET A 1 173 ? -1.593 -2.518 -2.136 1.00 97.88 173 MET A CA 1
ATOM 1322 C C . MET A 1 173 ? -1.475 -1.683 -3.417 1.00 97.88 173 MET A C 1
ATOM 1324 O O . MET A 1 173 ? -1.472 -2.253 -4.509 1.00 97.88 173 MET A O 1
ATOM 1328 N N . LEU A 1 174 ? -1.323 -0.360 -3.294 1.00 97.62 174 LEU A N 1
ATOM 1329 C CA . LEU A 1 174 ? -1.077 0.524 -4.440 1.00 97.62 174 LEU A CA 1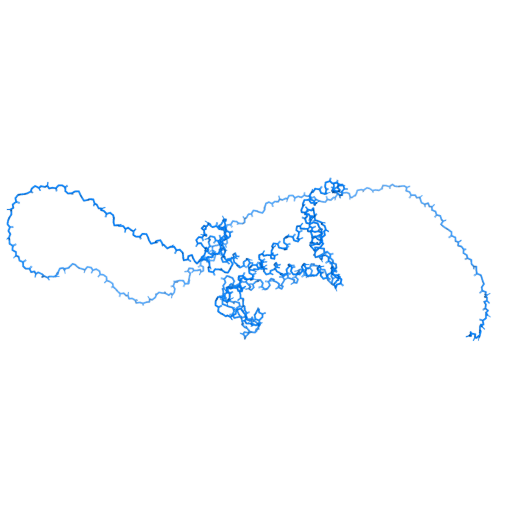
ATOM 1330 C C . LEU A 1 174 ? 0.281 0.236 -5.099 1.00 97.62 174 LEU A C 1
ATOM 1332 O O . LEU A 1 174 ? 0.345 0.117 -6.319 1.00 97.62 174 LEU A O 1
ATOM 1336 N N . GLY A 1 175 ? 1.342 0.055 -4.306 1.00 96.06 175 GLY A N 1
ATOM 1337 C CA . GLY A 1 175 ? 2.682 -0.282 -4.794 1.00 96.06 175 GLY A CA 1
ATOM 1338 C C . GLY A 1 175 ? 2.740 -1.644 -5.488 1.00 96.06 175 GLY A C 1
ATOM 1339 O O . GLY A 1 175 ? 3.254 -1.745 -6.595 1.00 96.06 175 GLY A O 1
ATOM 1340 N N . ALA A 1 176 ? 2.139 -2.682 -4.901 1.00 96.12 176 ALA A N 1
ATOM 1341 C CA . ALA A 1 176 ? 2.036 -4.005 -5.515 1.00 96.12 176 ALA A CA 1
ATOM 1342 C C . ALA A 1 176 ? 1.288 -3.934 -6.855 1.00 96.12 176 ALA A C 1
ATOM 1344 O O . ALA A 1 176 ? 1.778 -4.448 -7.859 1.00 96.12 176 ALA A O 1
ATOM 1345 N N . ALA A 1 177 ? 0.139 -3.252 -6.904 1.00 96.56 177 ALA A N 1
ATOM 1346 C CA . ALA A 1 177 ? -0.588 -3.045 -8.154 1.00 96.56 177 ALA A CA 1
ATOM 1347 C C . ALA A 1 177 ? 0.258 -2.277 -9.191 1.00 96.56 177 ALA A C 1
ATOM 1349 O O . ALA A 1 177 ? 0.326 -2.694 -10.345 1.00 96.56 177 ALA A O 1
ATOM 1350 N N . GLY A 1 178 ? 0.942 -1.207 -8.775 1.00 94.62 178 GLY A N 1
ATOM 1351 C CA . GLY A 1 178 ? 1.811 -0.385 -9.626 1.00 94.62 178 GLY A CA 1
ATOM 1352 C C . GLY A 1 178 ? 3.091 -1.075 -10.110 1.00 94.62 178 GLY A C 1
ATOM 1353 O O . GLY A 1 178 ? 3.633 -0.671 -11.131 1.00 94.62 178 GLY A O 1
ATOM 1354 N N . ILE A 1 179 ? 3.550 -2.128 -9.429 1.00 94.25 179 ILE A N 1
ATOM 1355 C CA . ILE A 1 179 ? 4.686 -2.960 -9.850 1.00 94.25 179 ILE A CA 1
ATOM 1356 C C . ILE A 1 179 ? 4.200 -4.093 -10.763 1.00 94.25 179 ILE A C 1
ATOM 1358 O O . ILE A 1 179 ? 4.575 -4.167 -11.932 1.00 94.25 179 ILE A O 1
ATOM 1362 N N . PHE A 1 180 ? 3.329 -4.972 -10.255 1.00 94.75 180 PHE A N 1
ATOM 1363 C CA . PHE A 1 180 ? 2.997 -6.218 -10.948 1.00 94.75 180 PHE A CA 1
ATOM 1364 C C . PHE A 1 180 ? 2.111 -6.005 -12.183 1.00 94.75 180 PHE A C 1
ATOM 1366 O O . PHE A 1 180 ? 2.262 -6.745 -13.155 1.00 94.75 180 PHE A O 1
ATOM 1373 N N . ILE A 1 181 ? 1.198 -5.020 -12.183 1.00 95.12 181 ILE A N 1
ATOM 1374 C CA . ILE A 1 181 ? 0.278 -4.823 -13.316 1.00 95.12 181 ILE A CA 1
ATOM 1375 C C . ILE A 1 181 ? 1.014 -4.253 -14.542 1.00 95.12 181 ILE A C 1
ATOM 1377 O O . ILE A 1 181 ? 0.926 -4.888 -15.594 1.00 95.12 181 ILE A O 1
ATOM 1381 N N . PRO A 1 182 ? 1.762 -3.130 -14.474 1.00 94.12 182 PRO A N 1
ATOM 1382 C CA . PRO A 1 182 ? 2.445 -2.590 -15.653 1.00 94.12 182 PRO A CA 1
ATOM 1383 C C . PRO A 1 182 ? 3.513 -3.537 -16.199 1.00 94.12 182 PRO A C 1
ATOM 1385 O O . PRO A 1 182 ? 3.641 -3.677 -17.416 1.00 94.12 182 PRO A O 1
ATOM 1388 N N . GLU A 1 183 ? 4.227 -4.250 -15.323 1.00 91.88 183 GLU A N 1
ATOM 1389 C CA . GLU A 1 183 ? 5.224 -5.232 -15.745 1.00 91.88 183 GLU A CA 1
ATOM 1390 C C . GLU A 1 183 ? 4.577 -6.424 -16.465 1.00 91.88 183 GLU A C 1
ATOM 1392 O O . GLU A 1 183 ? 5.002 -6.776 -17.566 1.00 91.88 183 GLU A O 1
ATOM 1397 N N . PHE A 1 184 ? 3.491 -6.989 -15.923 1.00 93.06 184 PHE A N 1
ATOM 1398 C CA . PHE A 1 184 ? 2.750 -8.063 -16.592 1.00 93.06 184 PHE A CA 1
ATOM 1399 C C . PHE A 1 184 ? 2.187 -7.607 -17.946 1.00 93.06 184 PHE A C 1
ATOM 1401 O O . PHE A 1 184 ? 2.374 -8.291 -18.953 1.00 93.06 184 PHE A O 1
ATOM 1408 N N . LEU A 1 185 ? 1.565 -6.421 -17.993 1.00 93.19 185 LEU A N 1
ATOM 1409 C CA . LEU A 1 185 ? 1.038 -5.823 -19.225 1.00 93.19 185 LEU A CA 1
ATOM 1410 C C . LEU A 1 185 ? 2.136 -5.515 -20.258 1.00 93.19 185 LEU A C 1
ATOM 1412 O O . LEU A 1 185 ? 1.875 -5.570 -21.462 1.00 93.19 185 LEU A O 1
ATOM 1416 N N . THR A 1 186 ? 3.360 -5.234 -19.808 1.00 92.31 186 THR A N 1
ATOM 1417 C CA . THR A 1 186 ? 4.525 -5.041 -20.682 1.00 92.31 186 THR A CA 1
ATOM 1418 C C . THR A 1 186 ? 5.036 -6.365 -21.241 1.00 92.31 186 THR A C 1
ATOM 1420 O O . THR A 1 186 ? 5.333 -6.455 -22.431 1.00 92.31 186 THR A O 1
ATOM 1423 N N . LYS A 1 187 ? 5.063 -7.435 -20.437 1.00 88.88 187 LYS A N 1
ATOM 1424 C CA . LYS A 1 187 ? 5.490 -8.771 -20.894 1.00 88.88 187 LYS A CA 1
ATOM 1425 C C . LYS A 1 187 ? 4.547 -9.393 -21.926 1.00 88.88 187 LYS A C 1
ATOM 1427 O O . LYS A 1 187 ? 5.015 -10.122 -22.795 1.00 88.88 187 LYS A O 1
ATOM 1432 N N . ILE A 1 188 ? 3.254 -9.069 -21.883 1.00 90.19 188 ILE A N 1
ATOM 1433 C CA . ILE A 1 188 ? 2.282 -9.466 -22.922 1.00 90.19 188 ILE A CA 1
ATOM 1434 C C . ILE A 1 188 ? 2.203 -8.484 -24.108 1.00 90.19 188 ILE A C 1
ATOM 1436 O O . ILE A 1 188 ? 1.407 -8.702 -25.019 1.00 90.19 188 ILE A O 1
ATOM 1440 N N . GLY A 1 189 ? 2.999 -7.407 -24.112 1.00 89.44 189 GLY A N 1
ATOM 1441 C CA . GLY A 1 189 ? 3.081 -6.448 -25.221 1.00 89.44 189 GLY A CA 1
ATOM 1442 C C . GLY A 1 189 ? 1.911 -5.462 -25.346 1.00 89.44 189 GLY A C 1
ATOM 1443 O O . GLY A 1 189 ? 1.748 -4.866 -26.408 1.00 89.44 189 GLY A O 1
ATOM 1444 N N . ILE A 1 190 ? 1.097 -5.278 -24.299 1.00 92.12 190 ILE A N 1
ATOM 1445 C CA . ILE A 1 190 ? 0.045 -4.240 -24.270 1.00 92.12 190 ILE A CA 1
ATOM 1446 C C . ILE A 1 190 ? 0.634 -2.876 -23.892 1.00 92.12 190 ILE A C 1
ATOM 1448 O O . ILE A 1 190 ? 0.212 -1.853 -24.428 1.00 92.12 190 ILE A O 1
ATOM 1452 N N . LEU A 1 191 ? 1.600 -2.862 -22.972 1.00 91.69 191 LEU A N 1
ATOM 1453 C CA . LEU A 1 191 ? 2.327 -1.664 -22.552 1.00 91.69 191 LEU A CA 1
ATOM 1454 C C . LEU A 1 191 ? 3.816 -1.775 -22.898 1.00 91.69 191 LEU A C 1
ATOM 1456 O O . LEU A 1 191 ? 4.331 -2.844 -23.212 1.00 91.69 191 LEU A O 1
ATOM 1460 N N . ASN A 1 192 ? 4.509 -0.645 -22.823 1.00 89.88 192 ASN A N 1
ATOM 1461 C CA . ASN A 1 192 ? 5.954 -0.520 -22.987 1.00 89.88 192 ASN A CA 1
ATOM 1462 C C . ASN A 1 192 ? 6.579 0.219 -21.789 1.00 89.88 192 ASN A C 1
ATOM 1464 O O . ASN A 1 192 ? 7.487 1.032 -21.964 1.00 89.88 192 ASN A O 1
ATOM 1468 N N . THR A 1 193 ? 6.056 -0.007 -20.578 1.00 89.56 193 THR A N 1
ATOM 1469 C CA . THR A 1 193 ? 6.562 0.666 -19.375 1.00 89.56 193 THR A CA 1
ATOM 1470 C C . THR A 1 193 ? 7.934 0.115 -18.970 1.00 89.56 193 THR A C 1
ATOM 1472 O O . THR A 1 193 ? 8.163 -1.090 -19.098 1.00 89.56 193 THR A O 1
ATOM 1475 N N . PRO A 1 194 ? 8.849 0.966 -18.473 1.00 91.56 194 PRO A N 1
ATOM 1476 C CA . PRO A 1 194 ? 10.157 0.541 -17.974 1.00 91.56 194 PRO A CA 1
ATOM 1477 C C . PRO A 1 194 ? 10.026 -0.352 -16.730 1.00 91.56 194 PRO A C 1
ATOM 1479 O O . PRO A 1 194 ? 8.958 -0.437 -16.122 1.00 91.56 194 PRO A O 1
ATOM 1482 N N . SER A 1 195 ? 11.133 -0.981 -16.318 1.00 91.44 195 SER A N 1
ATOM 1483 C CA . SER A 1 195 ? 11.202 -1.664 -15.020 1.00 91.44 195 SER A CA 1
ATOM 1484 C C . SER A 1 195 ? 10.842 -0.693 -13.896 1.00 91.44 195 SER A C 1
ATOM 1486 O O . SER A 1 195 ? 11.364 0.422 -13.843 1.00 91.44 195 SER A O 1
ATOM 1488 N N . TRP A 1 196 ? 9.982 -1.134 -12.978 1.00 92.69 196 TRP A N 1
ATOM 1489 C CA . TRP A 1 196 ? 9.537 -0.343 -11.829 1.00 92.69 196 TRP A CA 1
ATOM 1490 C C . TRP A 1 196 ? 10.710 0.145 -10.961 1.00 92.69 196 TRP A C 1
ATOM 1492 O O . TRP A 1 196 ? 10.638 1.229 -10.390 1.00 92.69 196 TRP A O 1
ATOM 1502 N N . TYR A 1 197 ? 11.797 -0.631 -10.894 1.00 92.25 197 TYR A N 1
ATOM 1503 C CA . TYR A 1 197 ? 12.966 -0.330 -10.068 1.00 92.25 197 TYR A CA 1
ATOM 1504 C C . TYR A 1 197 ? 13.795 0.837 -10.625 1.00 92.25 197 TYR A C 1
ATOM 1506 O O . TYR A 1 197 ? 14.195 1.724 -9.878 1.00 92.25 197 TYR A O 1
ATOM 1514 N N . SER A 1 198 ? 14.001 0.877 -11.945 1.00 91.50 198 SER A N 1
ATOM 1515 C CA . SER A 1 198 ? 14.749 1.945 -12.626 1.00 91.50 198 SER A CA 1
ATOM 1516 C C . SER A 1 198 ? 13.867 3.130 -13.043 1.00 91.50 198 SER A C 1
ATOM 1518 O O . SER A 1 198 ? 14.356 4.084 -13.641 1.00 91.50 198 SER A O 1
ATOM 1520 N N . ALA A 1 199 ? 12.560 3.098 -12.760 1.00 91.62 199 ALA A N 1
ATOM 1521 C CA . ALA A 1 199 ? 11.627 4.148 -13.173 1.00 91.62 199 ALA A CA 1
ATOM 1522 C C . ALA A 1 199 ? 11.930 5.520 -12.536 1.00 91.62 199 ALA A C 1
ATOM 1524 O O . ALA A 1 199 ? 11.585 6.549 -13.115 1.00 91.62 199 ALA A O 1
ATOM 1525 N N . GLY A 1 200 ? 12.587 5.552 -11.371 1.00 90.56 200 GLY A N 1
ATOM 1526 C CA . GLY A 1 200 ? 12.998 6.792 -10.700 1.00 90.56 200 GLY A CA 1
ATOM 1527 C C . GLY A 1 200 ? 14.223 7.486 -11.313 1.00 90.56 200 GLY A C 1
ATOM 1528 O O . GLY A 1 200 ? 14.461 8.651 -11.011 1.00 90.56 200 GLY A O 1
ATOM 1529 N N . GLU A 1 201 ? 14.984 6.796 -12.169 1.00 91.00 201 GLU A N 1
ATOM 1530 C CA . GLU A 1 201 ? 16.207 7.314 -12.811 1.00 91.00 201 GLU A CA 1
ATOM 1531 C C . GLU A 1 201 ? 15.936 7.979 -14.171 1.00 91.00 201 GLU A C 1
ATOM 1533 O O . GLU A 1 201 ? 16.847 8.514 -14.798 1.00 91.00 201 GLU A O 1
ATOM 1538 N N . LEU A 1 202 ? 14.692 7.917 -14.652 1.00 91.56 202 LEU A N 1
ATOM 1539 C CA . LEU A 1 202 ? 14.296 8.428 -15.960 1.00 91.56 202 LEU A CA 1
ATOM 1540 C C . LEU A 1 202 ? 13.996 9.929 -15.917 1.00 91.56 202 LEU A C 1
ATOM 1542 O O . LEU A 1 202 ? 13.440 10.439 -14.945 1.00 91.56 202 LEU A O 1
ATOM 1546 N N . ASP A 1 203 ? 14.293 10.618 -17.017 1.00 90.94 203 ASP A N 1
ATOM 1547 C CA . ASP A 1 203 ? 13.914 12.016 -17.199 1.00 90.94 203 ASP A CA 1
ATOM 1548 C C . ASP A 1 203 ? 12.403 12.151 -17.446 1.00 90.94 203 ASP A C 1
ATOM 1550 O O . ASP A 1 203 ? 11.832 11.540 -18.355 1.00 90.94 203 ASP A O 1
ATOM 1554 N N . TYR A 1 204 ? 11.759 13.001 -16.647 1.00 93.19 204 TYR A N 1
ATOM 1555 C CA . TYR A 1 204 ? 10.352 13.377 -16.785 1.00 93.19 204 TYR A CA 1
ATOM 1556 C C . TYR A 1 204 ? 10.227 14.783 -17.400 1.00 93.19 204 TYR A C 1
ATOM 1558 O O . TYR A 1 204 ? 11.206 15.416 -17.786 1.00 93.19 204 TYR A O 1
ATOM 1566 N N . PHE A 1 205 ? 9.002 15.311 -17.494 1.00 94.38 205 PHE A N 1
ATOM 1567 C CA . PHE A 1 205 ? 8.745 16.670 -17.999 1.00 94.38 205 PHE A CA 1
ATOM 1568 C C . PHE A 1 205 ? 9.361 17.792 -17.134 1.00 94.38 205 PHE A C 1
ATOM 1570 O O . PHE A 1 205 ? 9.414 18.941 -17.565 1.00 94.38 205 PHE A O 1
ATOM 1577 N N . THR A 1 206 ? 9.777 17.467 -15.909 1.00 94.00 206 THR A N 1
ATOM 1578 C CA . THR A 1 206 ? 10.495 18.329 -14.966 1.00 94.00 206 THR A CA 1
ATOM 1579 C C . THR A 1 206 ? 11.441 17.456 -14.142 1.00 94.00 206 THR A C 1
ATOM 1581 O O . THR A 1 206 ? 11.308 16.230 -14.123 1.00 94.00 206 THR A O 1
ATOM 1584 N N . ASP A 1 207 ? 12.381 18.083 -13.446 1.00 93.31 207 ASP A N 1
ATOM 1585 C CA . ASP A 1 207 ? 13.283 17.426 -12.507 1.00 93.31 207 ASP A CA 1
ATOM 1586 C C . ASP A 1 207 ? 12.541 16.667 -11.386 1.00 93.31 207 ASP A C 1
ATOM 1588 O O . ASP A 1 207 ? 11.525 17.116 -10.844 1.00 93.31 207 ASP A O 1
ATOM 1592 N N . THR A 1 208 ? 13.094 15.519 -10.992 1.00 94.12 208 THR A N 1
ATOM 1593 C CA . THR A 1 208 ? 12.534 14.657 -9.937 1.00 94.12 208 THR A CA 1
ATOM 1594 C C . THR A 1 208 ? 12.468 15.358 -8.577 1.00 94.12 208 THR A C 1
ATOM 1596 O O . THR A 1 208 ? 11.557 15.092 -7.794 1.00 94.12 208 THR A O 1
ATOM 1599 N N . THR A 1 209 ? 13.359 16.318 -8.310 1.00 94.94 209 THR A N 1
ATOM 1600 C CA . THR A 1 209 ? 13.333 17.152 -7.100 1.00 94.94 209 THR A CA 1
ATOM 1601 C C . THR A 1 209 ? 12.097 18.051 -7.015 1.00 94.94 209 THR A C 1
ATOM 1603 O O . THR A 1 209 ? 11.484 18.131 -5.950 1.00 94.94 209 THR A O 1
ATOM 1606 N N . THR A 1 210 ? 11.664 18.673 -8.113 1.00 94.81 210 THR A N 1
ATOM 1607 C CA . THR A 1 210 ? 10.422 19.462 -8.168 1.00 94.81 210 THR A CA 1
ATOM 1608 C C . THR A 1 210 ? 9.192 18.574 -7.992 1.00 94.81 210 THR A C 1
ATOM 1610 O O . THR A 1 210 ? 8.291 18.941 -7.235 1.00 94.81 210 THR A O 1
ATOM 1613 N N . LEU A 1 211 ? 9.163 17.388 -8.616 1.00 95.00 211 LEU A N 1
ATOM 1614 C CA . LEU A 1 211 ? 8.084 16.412 -8.397 1.00 95.00 211 LEU A CA 1
ATOM 1615 C C . LEU A 1 211 ? 7.978 16.025 -6.914 1.00 95.00 211 LEU A C 1
ATOM 1617 O O . LEU A 1 211 ? 6.890 16.093 -6.343 1.00 95.00 211 LEU A O 1
ATOM 1621 N N . PHE A 1 212 ? 9.110 15.725 -6.274 1.00 95.62 212 PHE A N 1
ATOM 1622 C CA . PHE A 1 212 ? 9.175 15.381 -4.854 1.00 95.62 212 PHE A CA 1
ATOM 1623 C C . PHE A 1 212 ? 8.732 16.533 -3.933 1.00 95.62 212 PHE A C 1
ATOM 1625 O O . PHE A 1 212 ? 8.015 16.305 -2.962 1.00 95.62 212 PHE A O 1
ATOM 1632 N N . ILE A 1 213 ? 9.083 17.789 -4.238 1.00 96.69 213 ILE A N 1
ATOM 1633 C CA . ILE A 1 213 ? 8.608 18.952 -3.462 1.00 96.69 213 ILE A CA 1
ATOM 1634 C C . ILE A 1 213 ? 7.083 19.105 -3.571 1.00 96.69 213 ILE A C 1
ATOM 1636 O O . ILE A 1 213 ? 6.419 19.365 -2.564 1.00 96.69 213 ILE A O 1
ATOM 1640 N N . ILE A 1 214 ? 6.512 18.923 -4.766 1.00 96.44 214 ILE A N 1
ATOM 1641 C CA . ILE A 1 214 ? 5.056 18.972 -4.970 1.00 96.44 214 ILE A CA 1
ATOM 1642 C C . ILE A 1 214 ? 4.372 17.828 -4.206 1.00 96.44 214 ILE A C 1
ATOM 1644 O O . ILE A 1 214 ? 3.374 18.064 -3.521 1.00 96.44 214 ILE A O 1
ATOM 1648 N N . GLU A 1 215 ? 4.929 16.617 -4.262 1.00 95.94 215 GLU A N 1
ATOM 1649 C CA . GLU A 1 215 ? 4.455 15.463 -3.495 1.00 95.94 215 GLU A CA 1
ATOM 1650 C C . GLU A 1 215 ? 4.462 15.747 -1.986 1.00 95.94 215 GLU A C 1
ATOM 1652 O O . GLU A 1 215 ? 3.424 15.605 -1.338 1.00 95.94 215 GLU A O 1
ATOM 1657 N N . LEU A 1 216 ? 5.576 16.239 -1.431 1.00 96.19 216 LEU A N 1
ATOM 1658 C CA . LEU A 1 216 ? 5.686 16.585 -0.010 1.00 96.19 216 LEU A CA 1
ATOM 1659 C C . LEU A 1 216 ? 4.650 17.626 0.436 1.00 96.19 216 LEU A C 1
ATOM 1661 O O . LEU A 1 216 ? 4.137 17.529 1.551 1.00 96.19 216 LEU A O 1
ATOM 1665 N N . ILE A 1 217 ? 4.313 18.606 -0.406 1.00 97.25 217 ILE A N 1
ATOM 1666 C CA . ILE A 1 217 ? 3.290 19.615 -0.084 1.00 97.25 217 ILE A CA 1
ATOM 1667 C C . ILE A 1 217 ? 1.887 18.988 -0.080 1.00 97.25 217 ILE A C 1
ATOM 1669 O O . ILE A 1 217 ? 1.116 19.198 0.862 1.00 97.25 217 ILE A O 1
ATOM 1673 N N . LEU A 1 218 ? 1.544 18.211 -1.112 1.00 96.50 218 LEU A N 1
ATOM 1674 C CA . LEU A 1 218 ? 0.206 17.630 -1.272 1.00 96.50 218 LEU A CA 1
ATOM 1675 C C . LEU A 1 218 ? -0.056 16.495 -0.271 1.00 96.50 218 LEU A C 1
ATOM 1677 O O . LEU A 1 218 ? -1.073 16.507 0.432 1.00 96.50 218 LEU A O 1
ATOM 1681 N N . ILE A 1 219 ? 0.876 15.547 -0.163 1.00 96.38 219 ILE A N 1
ATOM 1682 C CA . ILE A 1 219 ? 0.812 14.446 0.803 1.00 96.38 219 ILE A CA 1
ATOM 1683 C C . ILE A 1 219 ? 0.982 14.986 2.225 1.00 96.38 219 ILE A C 1
ATOM 1685 O O . ILE A 1 219 ? 0.239 14.572 3.109 1.00 96.38 219 ILE A O 1
ATOM 1689 N N . GLY A 1 220 ? 1.853 15.974 2.451 1.00 96.50 220 GLY A N 1
ATOM 1690 C CA . GLY A 1 220 ? 2.014 16.621 3.758 1.00 96.50 220 GLY A CA 1
ATOM 1691 C C . GLY A 1 220 ? 0.739 17.301 4.267 1.00 96.50 220 GLY A C 1
ATOM 1692 O O . GLY A 1 220 ? 0.437 17.221 5.458 1.00 96.50 220 GLY A O 1
ATOM 1693 N N . TRP A 1 221 ? -0.068 17.904 3.386 1.00 95.19 221 TRP A N 1
ATOM 1694 C CA . TRP A 1 221 ? -1.389 18.424 3.762 1.00 95.19 221 TRP A CA 1
ATOM 1695 C C . TRP A 1 221 ? -2.382 17.305 4.114 1.00 95.19 221 TRP A C 1
ATOM 1697 O O . TRP A 1 221 ? -3.073 17.390 5.135 1.00 95.19 221 TRP A O 1
ATOM 1707 N N . ALA A 1 222 ? -2.449 16.248 3.298 1.00 94.69 222 ALA A N 1
ATOM 1708 C CA . ALA A 1 222 ? -3.339 15.110 3.536 1.00 94.69 222 ALA A CA 1
ATOM 1709 C C . ALA A 1 222 ? -2.992 14.378 4.848 1.00 94.69 222 ALA A C 1
ATOM 1711 O O . ALA A 1 222 ? -3.857 14.187 5.709 1.00 94.69 222 ALA A O 1
ATOM 1712 N N . GLU A 1 223 ? -1.713 14.057 5.040 1.00 94.56 223 GLU A N 1
ATOM 1713 C CA . GLU A 1 223 ? -1.178 13.420 6.242 1.00 94.56 223 GLU A CA 1
ATOM 1714 C C . GLU A 1 223 ? -1.266 14.332 7.465 1.00 94.56 223 GLU A C 1
ATOM 1716 O O . GLU A 1 223 ? -1.604 13.856 8.545 1.00 94.56 223 GLU A O 1
ATOM 1721 N N . GLY A 1 224 ? -1.075 15.646 7.315 1.00 95.25 224 GLY A N 1
ATOM 1722 C CA . GLY A 1 224 ? -1.280 16.612 8.397 1.00 95.25 224 GLY A CA 1
ATOM 1723 C C . GLY A 1 224 ? -2.722 16.620 8.918 1.00 95.25 224 GLY A C 1
ATOM 1724 O O . GLY A 1 224 ? -2.947 16.666 10.131 1.00 95.25 224 GLY A O 1
ATOM 1725 N N . ARG A 1 225 ? -3.718 16.493 8.026 1.00 93.44 225 ARG A N 1
ATOM 1726 C CA . ARG A 1 225 ? -5.127 16.328 8.433 1.00 93.44 225 ARG A CA 1
ATOM 1727 C C . ARG A 1 225 ? -5.401 14.949 9.038 1.00 93.44 225 ARG A C 1
ATOM 1729 O O . ARG A 1 225 ? -6.100 14.879 10.047 1.00 93.44 225 ARG A O 1
ATOM 1736 N N . ARG A 1 226 ? -4.833 13.869 8.486 1.00 93.75 226 ARG A N 1
ATOM 1737 C CA . ARG A 1 226 ? -4.945 12.507 9.050 1.00 93.75 226 ARG A CA 1
ATOM 1738 C C . ARG A 1 226 ? -4.351 12.428 10.462 1.00 93.75 226 ARG A C 1
ATOM 1740 O O . ARG A 1 226 ? -4.962 11.861 11.362 1.00 93.75 226 ARG A O 1
ATOM 1747 N N . TRP A 1 227 ? -3.190 13.041 10.670 1.00 93.62 227 TRP A N 1
ATOM 1748 C CA . TRP A 1 227 ? -2.511 13.143 11.961 1.00 93.62 227 TRP A CA 1
ATOM 1749 C C . TRP A 1 227 ? -3.364 13.889 12.998 1.00 93.62 227 TRP A C 1
ATOM 1751 O O . TRP A 1 227 ? -3.508 13.433 14.134 1.00 93.62 227 TRP A O 1
ATOM 1761 N N . ALA A 1 228 ? -3.996 14.997 12.597 1.00 93.81 228 ALA A N 1
ATOM 1762 C CA . ALA A 1 228 ? -4.923 15.729 13.457 1.00 93.81 228 ALA A CA 1
ATOM 1763 C C . ALA A 1 228 ? -6.159 14.895 13.857 1.00 93.81 228 ALA A C 1
ATOM 1765 O O . ALA A 1 228 ? -6.591 14.994 15.006 1.00 93.81 228 ALA A O 1
ATOM 1766 N N . ASP A 1 229 ? -6.684 14.035 12.973 1.00 93.06 229 ASP A N 1
ATOM 1767 C CA . ASP A 1 229 ? -7.759 13.087 13.319 1.00 93.06 229 ASP A CA 1
ATOM 1768 C C . ASP A 1 229 ? -7.303 12.024 14.331 1.00 93.06 229 ASP A C 1
ATOM 1770 O O . ASP A 1 229 ? -8.018 11.725 15.284 1.00 93.06 229 ASP A O 1
ATOM 1774 N N . ILE A 1 230 ? -6.084 11.493 14.185 1.00 92.50 230 ILE A N 1
ATOM 1775 C CA . ILE A 1 230 ? -5.543 10.477 15.104 1.00 92.50 230 ILE A CA 1
ATOM 1776 C C . ILE A 1 230 ? -5.385 11.032 16.526 1.00 92.50 230 ILE A C 1
ATOM 1778 O O . ILE A 1 230 ? -5.769 10.361 17.488 1.00 92.50 230 ILE A O 1
ATOM 1782 N N . ILE A 1 231 ? -4.865 12.258 16.663 1.00 92.12 231 ILE A N 1
ATOM 1783 C CA . ILE A 1 231 ? -4.730 12.930 17.967 1.00 92.12 231 ILE A CA 1
ATOM 1784 C C . ILE A 1 231 ? -6.096 13.366 18.510 1.00 92.12 231 ILE A C 1
ATOM 1786 O O . ILE A 1 231 ? -6.370 13.214 19.703 1.00 92.12 231 ILE A O 1
ATOM 1790 N N . LYS A 1 232 ? -6.956 13.937 17.659 1.00 91.69 232 LYS A N 1
ATOM 1791 C CA . LYS A 1 232 ? -8.258 14.478 18.060 1.00 91.69 232 LYS A CA 1
ATOM 1792 C C . LYS A 1 232 ? -9.347 14.084 17.051 1.00 91.69 232 LYS A C 1
ATOM 1794 O O . LYS A 1 232 ? -9.660 14.876 16.154 1.00 91.69 232 LYS A O 1
ATOM 1799 N N . PRO A 1 233 ? -9.977 12.911 17.247 1.00 91.00 233 PRO A N 1
ATOM 1800 C CA . PRO A 1 233 ? -10.969 12.377 16.323 1.00 91.00 233 PRO A CA 1
ATOM 1801 C C . PRO A 1 233 ? -12.087 13.369 16.015 1.00 91.00 233 PRO A C 1
ATOM 1803 O O . PRO A 1 233 ? -12.639 14.014 16.915 1.00 91.00 233 PRO A O 1
ATOM 1806 N N . GLY A 1 234 ? -12.404 13.507 14.730 1.00 84.50 234 GLY A N 1
ATOM 1807 C CA . GLY A 1 234 ? -13.490 14.352 14.240 1.00 84.50 234 GLY A CA 1
ATOM 1808 C C . GLY A 1 234 ? -13.175 15.847 14.137 1.00 84.50 234 GLY A C 1
ATOM 1809 O O . GLY A 1 234 ? -14.021 16.599 13.650 1.00 84.50 234 GLY A O 1
ATOM 1810 N N . CYS A 1 235 ? -11.979 16.314 14.525 1.00 88.12 235 CYS A N 1
ATOM 1811 C CA . CYS A 1 235 ? -11.633 17.737 14.383 1.00 88.12 235 CYS A CA 1
ATOM 1812 C C . CYS A 1 235 ? -11.410 18.185 12.923 1.00 88.12 235 CYS A C 1
ATOM 1814 O O . CYS A 1 235 ? -11.450 19.383 12.645 1.00 88.12 235 CYS A O 1
ATOM 1816 N N . VAL A 1 236 ? -11.227 17.239 11.994 1.00 90.69 236 VAL A N 1
ATOM 1817 C CA . VAL A 1 236 ? -10.989 17.488 10.559 1.00 90.69 236 VAL A CA 1
ATOM 1818 C C . VAL A 1 236 ? -12.153 17.089 9.642 1.00 90.69 236 VAL A C 1
ATOM 1820 O O . VAL A 1 236 ? -12.012 17.170 8.420 1.00 90.69 236 VAL A O 1
ATOM 1823 N N . ASN A 1 237 ? -13.308 16.705 10.198 1.00 87.56 237 ASN A N 1
ATOM 1824 C CA . ASN A 1 237 ? -14.453 16.201 9.423 1.00 87.56 237 ASN A CA 1
ATOM 1825 C C . ASN A 1 237 ? -15.173 17.272 8.587 1.00 87.56 237 ASN A C 1
ATOM 1827 O O . ASN A 1 237 ? -16.031 16.931 7.777 1.00 87.56 237 ASN A O 1
ATOM 1831 N N . THR A 1 238 ? -14.839 18.552 8.763 1.00 88.00 238 THR A N 1
ATOM 1832 C CA . THR A 1 238 ? -15.326 19.668 7.942 1.00 88.00 238 THR A CA 1
ATOM 1833 C C . THR A 1 238 ? -14.252 20.151 6.971 1.00 88.00 238 THR A C 1
ATOM 1835 O O . THR A 1 238 ? -13.113 20.428 7.371 1.00 88.00 238 THR A O 1
ATOM 1838 N N . ASP A 1 239 ? -14.639 20.314 5.708 1.00 88.19 239 ASP A N 1
ATOM 1839 C CA . ASP A 1 239 ? -13.867 21.039 4.696 1.00 88.19 239 ASP A CA 1
ATOM 1840 C C . ASP A 1 239 ? -13.643 22.502 5.159 1.00 88.19 239 ASP A C 1
ATOM 1842 O O . ASP A 1 239 ? -14.605 23.167 5.556 1.00 88.19 239 ASP A O 1
ATOM 1846 N N . PRO A 1 240 ? -12.388 23.004 5.175 1.00 88.25 240 PRO A N 1
ATOM 1847 C CA . PRO A 1 240 ? -12.074 24.356 5.641 1.00 88.25 240 PRO A CA 1
ATOM 1848 C C . PRO A 1 240 ? -12.557 25.471 4.700 1.00 88.25 240 PRO A C 1
ATOM 1850 O O . PRO A 1 240 ? -12.636 26.617 5.138 1.00 88.25 240 PRO A O 1
ATOM 1853 N N . ILE A 1 241 ? -12.859 25.163 3.433 1.00 89.94 241 ILE A N 1
ATOM 1854 C CA . ILE A 1 241 ? -13.330 26.130 2.429 1.00 89.94 241 ILE A CA 1
ATOM 1855 C C . ILE A 1 241 ? -14.855 26.052 2.291 1.00 89.94 241 ILE A C 1
ATOM 1857 O O . ILE A 1 241 ? -15.523 27.086 2.252 1.00 89.94 241 ILE A O 1
ATOM 1861 N N . PHE A 1 242 ? -15.421 24.840 2.262 1.00 89.25 242 PHE A N 1
ATOM 1862 C CA . PHE A 1 242 ? -16.857 24.621 2.053 1.00 89.25 242 PHE A CA 1
ATOM 1863 C C . PHE A 1 242 ? -17.502 23.830 3.208 1.00 89.25 242 PHE A C 1
ATOM 1865 O O . PHE A 1 242 ? -17.672 22.618 3.094 1.00 89.25 242 PHE A O 1
ATOM 1872 N N . PRO A 1 243 ? -17.976 24.485 4.290 1.00 87.62 243 PRO A N 1
ATOM 1873 C CA . PRO A 1 243 ? -18.509 23.816 5.493 1.00 87.62 243 PRO A CA 1
ATOM 1874 C C . PRO A 1 243 ? -19.706 22.867 5.287 1.00 87.62 243 PRO A C 1
ATOM 1876 O O . PRO A 1 243 ? -20.081 22.133 6.205 1.00 87.62 243 PRO A O 1
ATOM 1879 N N . ASN A 1 244 ? -20.325 22.893 4.103 1.00 90.19 244 ASN A N 1
ATOM 1880 C CA . ASN A 1 244 ? -21.376 21.962 3.692 1.00 90.19 244 ASN A CA 1
ATOM 1881 C C . ASN A 1 244 ? -20.820 20.558 3.394 1.00 90.19 244 ASN A C 1
ATOM 1883 O O . ASN A 1 244 ? -21.514 19.569 3.626 1.00 90.19 244 ASN A O 1
ATOM 1887 N N . ASN A 1 245 ? -19.571 20.468 2.927 1.00 89.00 245 ASN A N 1
ATOM 1888 C CA . ASN A 1 245 ? -18.882 19.211 2.663 1.00 89.00 245 ASN A CA 1
ATOM 1889 C C . ASN A 1 245 ? -18.348 18.639 3.980 1.00 89.00 245 ASN A C 1
ATOM 1891 O O . ASN A 1 245 ? -17.551 19.274 4.680 1.00 89.00 245 ASN A O 1
ATOM 1895 N N . LYS A 1 246 ? -18.801 17.431 4.328 1.00 87.19 246 LYS A N 1
ATOM 1896 C CA . LYS A 1 246 ? -18.443 16.760 5.580 1.00 87.19 246 LYS A CA 1
ATOM 1897 C C . LYS A 1 246 ? -18.107 15.294 5.358 1.00 87.19 246 LYS A C 1
ATOM 1899 O O . LYS A 1 246 ? -18.693 14.630 4.503 1.00 87.19 246 LYS A O 1
ATOM 1904 N N . LEU A 1 247 ? -17.181 14.802 6.168 1.00 88.81 247 LEU A N 1
ATOM 1905 C CA . LEU A 1 247 ? -16.850 13.387 6.279 1.00 88.81 247 LEU A CA 1
ATOM 1906 C C . LEU A 1 247 ? -17.859 12.685 7.197 1.00 88.81 247 LEU A C 1
ATOM 1908 O O . LEU A 1 247 ? -18.297 13.260 8.196 1.00 88.81 247 LEU A O 1
ATOM 1912 N N . THR A 1 248 ? -18.244 11.456 6.843 1.00 88.38 248 THR A N 1
ATOM 1913 C CA . THR A 1 248 ? -19.247 10.660 7.580 1.00 88.38 248 THR A CA 1
ATOM 1914 C C . THR A 1 248 ? -18.637 9.551 8.437 1.00 88.38 248 THR A C 1
ATOM 1916 O O . THR A 1 248 ? -19.377 8.840 9.114 1.00 88.38 248 THR A O 1
ATOM 1919 N N . GLY A 1 249 ? -17.311 9.388 8.415 1.00 85.81 249 GLY A N 1
ATOM 1920 C CA . GLY A 1 249 ? -16.597 8.383 9.195 1.00 85.81 249 GLY A CA 1
ATOM 1921 C C . GLY A 1 249 ? -16.786 8.549 10.703 1.00 85.81 249 GLY A C 1
ATOM 1922 O O . GLY A 1 249 ? -16.625 9.644 11.246 1.00 85.81 249 GLY A O 1
ATOM 1923 N N . THR A 1 250 ? -17.114 7.445 11.375 1.00 85.75 250 THR A N 1
ATOM 1924 C CA . THR A 1 250 ? -17.202 7.352 12.843 1.00 85.75 250 THR A CA 1
ATOM 1925 C C . THR A 1 250 ? -15.877 6.945 13.482 1.00 85.75 250 THR A C 1
ATOM 1927 O O . THR A 1 250 ? -15.593 7.339 14.611 1.00 85.75 250 THR A O 1
ATOM 1930 N N . ASP A 1 251 ? -15.072 6.163 12.758 1.00 88.31 251 ASP A N 1
ATOM 1931 C CA . ASP A 1 251 ? -13.898 5.477 13.284 1.00 88.31 251 ASP A CA 1
ATOM 1932 C C . ASP A 1 251 ? -12.629 6.029 12.624 1.00 88.31 251 ASP A C 1
ATOM 1934 O O . ASP A 1 251 ? -12.533 6.100 11.395 1.00 88.31 251 ASP A O 1
ATOM 1938 N N . VAL A 1 252 ? -11.624 6.359 13.438 1.00 90.88 252 VAL A N 1
ATOM 1939 C CA . VAL A 1 252 ? -10.317 6.845 12.964 1.00 90.88 252 VAL A CA 1
ATOM 1940 C C . VAL A 1 252 ? -9.710 5.847 11.970 1.00 90.88 252 VAL A C 1
ATOM 1942 O O . VAL A 1 252 ? -9.703 4.635 12.208 1.00 90.88 252 VAL A O 1
ATOM 1945 N N . GLY A 1 253 ? -9.201 6.356 10.847 1.00 90.25 253 GLY A N 1
ATOM 1946 C CA . GLY A 1 253 ? -8.665 5.549 9.741 1.00 90.25 253 GLY A CA 1
ATOM 1947 C C . GLY A 1 253 ? -9.690 5.169 8.663 1.00 90.25 253 GLY A C 1
ATOM 1948 O O . GLY A 1 253 ? -9.293 4.698 7.591 1.00 90.25 253 GLY A O 1
ATOM 1949 N N . TYR A 1 254 ? -10.982 5.428 8.895 1.00 93.19 254 TYR A N 1
ATOM 1950 C CA . TYR A 1 254 ? -12.079 5.194 7.948 1.00 93.19 254 TYR A CA 1
ATOM 1951 C C . TYR A 1 254 ? -12.887 6.488 7.729 1.00 93.19 254 TYR A C 1
ATOM 1953 O O . TYR A 1 254 ? -14.001 6.613 8.237 1.00 93.19 254 TYR A O 1
ATOM 1961 N N . PRO A 1 255 ? -12.343 7.470 6.979 1.00 89.62 255 PRO A N 1
ATOM 1962 C CA . PRO A 1 255 ? -12.913 8.820 6.892 1.00 89.62 255 PRO A CA 1
ATOM 1963 C C . PRO A 1 255 ? -14.307 8.881 6.245 1.00 89.62 255 PRO A C 1
ATOM 1965 O O . PRO A 1 255 ? -15.094 9.771 6.568 1.00 89.62 255 PRO A O 1
ATOM 1968 N N . GLY A 1 256 ? -14.637 7.944 5.351 1.00 90.94 256 GLY A N 1
ATOM 1969 C CA . GLY A 1 256 ? -15.932 7.907 4.668 1.00 90.94 256 GLY A CA 1
ATOM 1970 C C . GLY A 1 256 ? -16.249 9.205 3.914 1.00 90.94 256 GLY A C 1
ATOM 1971 O O . GLY A 1 256 ? -15.362 9.869 3.376 1.00 90.94 256 GLY A O 1
ATOM 1972 N N . GLY A 1 257 ? -17.524 9.590 3.888 1.00 88.81 257 GLY A N 1
ATOM 1973 C CA . GLY A 1 257 ? -18.006 10.731 3.111 1.00 88.81 257 GLY A CA 1
ATOM 1974 C C . GLY A 1 257 ? -17.867 10.537 1.596 1.00 88.81 257 GLY A C 1
ATOM 1975 O O . GLY A 1 257 ? -17.301 9.560 1.114 1.00 88.81 257 GLY A O 1
ATOM 1976 N N . LEU A 1 258 ? -18.365 11.508 0.829 1.00 90.19 258 LEU A N 1
ATOM 1977 C CA . LEU A 1 258 ? -18.455 11.408 -0.635 1.00 90.19 258 LEU A CA 1
ATOM 1978 C C . LEU A 1 258 ? -17.093 11.223 -1.337 1.00 90.19 258 LEU A C 1
ATOM 1980 O O . LEU A 1 258 ? -17.042 10.660 -2.423 1.00 90.19 258 LEU A O 1
ATOM 1984 N N . TRP A 1 259 ? -15.998 11.693 -0.729 1.00 88.81 259 TRP A N 1
ATOM 1985 C CA . TRP A 1 259 ? -14.653 11.635 -1.315 1.00 88.81 259 TRP A CA 1
ATOM 1986 C C . TRP A 1 259 ? -13.960 10.279 -1.138 1.00 88.81 259 TRP A C 1
ATOM 1988 O O . TRP A 1 259 ? -13.261 9.844 -2.048 1.00 88.81 259 TRP A O 1
ATOM 1998 N N . PHE A 1 260 ? -14.137 9.613 0.009 1.00 90.62 260 PHE A N 1
ATOM 1999 C CA . PHE A 1 260 ? -13.443 8.352 0.317 1.00 90.62 260 PHE A CA 1
ATOM 2000 C C . PHE A 1 260 ? -14.365 7.124 0.285 1.00 90.62 260 PHE A C 1
ATOM 2002 O O . PHE A 1 260 ? -13.875 6.001 0.208 1.00 90.62 260 PHE A O 1
ATOM 2009 N N . ASP A 1 261 ? -15.685 7.321 0.327 1.00 92.44 261 ASP A N 1
ATOM 2010 C CA . ASP A 1 261 ? -16.696 6.270 0.185 1.00 92.44 261 ASP A CA 1
ATOM 2011 C C . ASP A 1 261 ? -17.899 6.759 -0.659 1.00 92.44 261 ASP A C 1
ATOM 2013 O O . ASP A 1 261 ? -19.021 6.865 -0.156 1.00 92.44 261 ASP A O 1
ATOM 2017 N N . PRO A 1 262 ? -17.703 7.065 -1.960 1.00 91.12 262 PRO A N 1
ATOM 2018 C CA . PRO A 1 262 ? -18.784 7.516 -2.845 1.00 91.12 262 PRO A CA 1
ATOM 2019 C C . PRO A 1 262 ? -19.886 6.465 -3.058 1.00 91.12 262 PRO A C 1
ATOM 2021 O O . PRO A 1 262 ? -20.983 6.811 -3.491 1.00 91.12 262 PRO A O 1
ATOM 2024 N N . LEU A 1 263 ? -19.607 5.187 -2.770 1.00 91.25 263 LEU A N 1
ATOM 2025 C CA . LEU A 1 263 ? -20.558 4.079 -2.901 1.00 91.25 263 LEU A CA 1
ATOM 2026 C C . LEU A 1 263 ? -21.289 3.746 -1.586 1.00 91.25 263 LEU A C 1
ATOM 2028 O O . LEU A 1 263 ? -22.203 2.920 -1.598 1.00 91.25 263 LEU A O 1
ATOM 2032 N N . GLY A 1 264 ? -20.906 4.362 -0.461 1.00 87.56 264 GLY A N 1
ATOM 2033 C CA . GLY A 1 264 ? -21.499 4.124 0.859 1.00 87.56 264 GLY A CA 1
ATOM 2034 C C . GLY A 1 264 ? -21.235 2.728 1.438 1.00 87.56 264 GLY A C 1
ATOM 2035 O O . GLY A 1 264 ? -22.008 2.254 2.270 1.00 87.56 264 GLY A O 1
ATOM 2036 N N . TRP A 1 265 ? -20.192 2.024 0.989 1.00 88.88 265 TRP A N 1
ATOM 2037 C CA . TRP A 1 265 ? -19.906 0.640 1.397 1.00 88.88 265 TRP A CA 1
ATOM 2038 C C . TRP A 1 265 ? -19.236 0.535 2.773 1.00 88.88 265 TRP A C 1
ATOM 2040 O O . TRP A 1 265 ? -19.298 -0.529 3.396 1.00 88.88 265 TRP A O 1
ATOM 2050 N N . GLY A 1 266 ? -18.631 1.619 3.263 1.00 81.12 266 GLY A N 1
ATOM 2051 C CA . GLY A 1 266 ? -18.048 1.723 4.601 1.00 81.12 266 GLY A CA 1
ATOM 2052 C C . GLY A 1 266 ? -19.075 1.969 5.713 1.00 81.12 266 GLY A C 1
ATOM 2053 O O . GLY A 1 266 ? -18.729 1.845 6.886 1.00 81.12 266 GLY A O 1
ATOM 2054 N N . SER A 1 267 ? -20.329 2.281 5.364 1.00 81.56 267 SER A N 1
ATOM 2055 C CA . SER A 1 267 ? -21.425 2.542 6.310 1.00 81.56 267 SER A CA 1
ATOM 2056 C C . SER A 1 267 ? -22.475 1.425 6.249 1.00 81.56 267 SER A C 1
ATOM 2058 O O . SER A 1 267 ? -23.195 1.285 5.265 1.00 81.56 267 SER A O 1
ATOM 2060 N N . GLY A 1 268 ? -22.586 0.609 7.299 1.00 82.19 268 GLY A N 1
ATOM 2061 C CA . GLY A 1 268 ? -23.491 -0.544 7.317 1.00 82.19 268 GLY A CA 1
ATOM 2062 C C . GLY A 1 268 ? -23.453 -1.343 8.621 1.00 82.19 268 GLY A C 1
ATOM 2063 O O . GLY A 1 268 ? -23.014 -0.850 9.656 1.00 82.19 268 GLY A O 1
ATOM 2064 N N . SER A 1 269 ? -23.916 -2.594 8.575 1.00 88.25 269 SER A N 1
ATOM 2065 C CA . SER A 1 269 ? -23.898 -3.516 9.722 1.00 88.25 269 SER A CA 1
ATOM 2066 C C . SER A 1 269 ? -22.467 -3.755 10.245 1.00 88.25 269 SER A C 1
ATOM 2068 O O . SER A 1 269 ? -21.590 -4.036 9.417 1.00 88.25 269 SER A O 1
ATOM 2070 N N . PRO A 1 270 ? -22.225 -3.757 11.575 1.00 87.69 270 PRO A N 1
ATOM 2071 C CA . PRO A 1 270 ? -20.889 -3.941 12.155 1.00 87.69 270 PRO A CA 1
ATOM 2072 C C . PRO A 1 270 ? -20.158 -5.203 11.681 1.00 87.69 270 PRO A C 1
ATOM 2074 O O . PRO A 1 270 ? -18.952 -5.167 11.456 1.00 87.69 270 PRO A O 1
ATOM 2077 N N . GLU A 1 271 ? -20.886 -6.300 11.465 1.00 88.50 271 GLU A N 1
ATOM 2078 C CA . GLU A 1 271 ? -20.354 -7.575 10.963 1.00 88.50 271 GLU A CA 1
ATOM 2079 C C . GLU A 1 271 ? -19.753 -7.430 9.558 1.00 88.50 271 GLU A C 1
ATOM 2081 O O . GLU A 1 271 ? -18.576 -7.726 9.356 1.00 88.50 271 GLU A O 1
ATOM 2086 N N . LYS A 1 272 ? -20.520 -6.878 8.605 1.00 90.56 272 LYS A N 1
ATOM 2087 C CA . LYS A 1 272 ? -20.046 -6.581 7.241 1.00 90.56 272 LYS A CA 1
ATOM 2088 C C . LYS A 1 272 ? -18.863 -5.610 7.244 1.00 90.56 272 LYS A C 1
ATOM 2090 O O . LYS A 1 272 ? -17.915 -5.808 6.489 1.00 90.56 272 LYS A O 1
ATOM 2095 N N . ILE A 1 273 ? -18.887 -4.583 8.099 1.00 90.56 273 ILE A N 1
ATOM 2096 C CA . ILE A 1 273 ? -17.755 -3.654 8.250 1.00 90.56 273 ILE A CA 1
ATOM 2097 C C . ILE A 1 273 ? -16.513 -4.414 8.739 1.00 90.56 273 ILE A C 1
ATOM 2099 O O . ILE A 1 273 ? -15.443 -4.281 8.147 1.00 90.56 273 ILE A O 1
ATOM 2103 N N . LYS A 1 274 ? -16.641 -5.258 9.771 1.00 90.25 274 LYS A N 1
ATOM 2104 C CA . LYS A 1 274 ? -15.535 -6.074 10.293 1.00 90.25 274 LYS A CA 1
ATOM 2105 C C . LYS A 1 274 ? -14.998 -7.052 9.247 1.00 90.25 274 LYS A C 1
ATOM 2107 O O . LYS A 1 274 ? -13.781 -7.217 9.147 1.00 90.25 274 LYS A O 1
ATOM 2112 N N . GLU A 1 275 ? -15.866 -7.655 8.440 1.00 92.62 275 GLU A N 1
ATOM 2113 C CA . GLU A 1 275 ? -15.484 -8.534 7.332 1.00 92.62 275 GLU A CA 1
ATOM 2114 C C . GLU A 1 275 ? -14.696 -7.778 6.247 1.00 92.62 275 GLU A C 1
ATOM 2116 O O . GLU A 1 275 ? -13.606 -8.212 5.865 1.00 92.62 275 GLU A O 1
ATOM 2121 N N . LEU A 1 276 ? -15.199 -6.625 5.789 1.00 94.38 276 LEU A N 1
ATOM 2122 C CA . LEU A 1 276 ? -14.541 -5.792 4.774 1.00 94.38 276 LEU A CA 1
ATOM 2123 C C . LEU A 1 276 ? -13.186 -5.262 5.260 1.00 94.38 276 LEU A C 1
ATOM 2125 O O . LEU A 1 276 ? -12.192 -5.405 4.551 1.00 94.38 276 LEU A O 1
ATOM 2129 N N . ARG A 1 277 ? -13.110 -4.753 6.495 1.00 94.00 277 ARG A N 1
ATOM 2130 C CA . ARG A 1 277 ? -11.846 -4.319 7.119 1.00 94.00 277 ARG A CA 1
ATOM 2131 C C . ARG A 1 277 ? -10.861 -5.480 7.298 1.00 94.00 277 ARG A C 1
ATOM 2133 O O . ARG A 1 277 ? -9.662 -5.321 7.098 1.00 94.00 277 ARG A O 1
ATOM 2140 N N . THR A 1 278 ? -11.351 -6.682 7.611 1.00 93.81 278 THR A N 1
ATOM 2141 C CA . THR A 1 278 ? -10.501 -7.885 7.687 1.00 93.81 278 THR A CA 1
ATOM 2142 C C . THR A 1 278 ? -9.979 -8.298 6.306 1.00 93.81 278 THR A C 1
ATOM 2144 O O . THR A 1 278 ? -8.834 -8.738 6.200 1.00 93.81 278 THR A O 1
ATOM 2147 N N . LYS A 1 279 ? -10.775 -8.143 5.239 1.00 95.94 279 LYS A N 1
ATOM 2148 C CA . LYS A 1 279 ? -10.328 -8.344 3.849 1.00 95.94 279 LYS A CA 1
ATOM 2149 C C . LYS A 1 279 ? -9.269 -7.312 3.446 1.00 95.94 279 LYS A C 1
ATOM 2151 O O . LYS A 1 279 ? -8.249 -7.697 2.885 1.00 95.94 279 LYS A O 1
ATOM 2156 N N . GLU A 1 280 ? -9.473 -6.040 3.786 1.00 96.44 280 GLU A N 1
ATOM 2157 C CA . GLU A 1 280 ? -8.513 -4.951 3.558 1.00 96.44 280 GLU A CA 1
ATOM 2158 C C . GLU A 1 280 ? -7.155 -5.239 4.218 1.00 96.44 280 GLU A C 1
ATOM 2160 O O . GLU A 1 280 ? -6.141 -5.291 3.524 1.00 96.44 280 GLU A O 1
ATOM 2165 N N . ILE A 1 281 ? -7.133 -5.525 5.525 1.00 95.88 281 ILE A N 1
ATOM 2166 C CA . ILE A 1 281 ? -5.895 -5.833 6.264 1.00 95.88 281 ILE A CA 1
ATOM 2167 C C . ILE A 1 281 ? -5.211 -7.104 5.736 1.00 95.88 281 ILE A C 1
ATOM 2169 O O . ILE A 1 281 ? -3.989 -7.135 5.615 1.00 95.88 281 ILE A O 1
ATOM 2173 N N . LYS A 1 282 ? -5.959 -8.155 5.371 1.00 96.12 282 LYS A N 1
ATOM 2174 C CA . LYS A 1 282 ? -5.365 -9.379 4.798 1.00 96.12 282 LYS A CA 1
ATOM 2175 C C . LYS A 1 282 ? -4.688 -9.127 3.450 1.00 96.12 282 LYS A C 1
ATOM 2177 O O . LYS A 1 282 ? -3.556 -9.567 3.259 1.00 96.12 282 LYS A O 1
ATOM 2182 N N . ASN A 1 283 ? -5.355 -8.410 2.545 1.00 97.00 283 ASN A N 1
ATOM 2183 C CA . ASN A 1 283 ? -4.775 -8.037 1.253 1.00 97.00 283 ASN A CA 1
ATOM 2184 C C . ASN A 1 283 ? -3.586 -7.082 1.434 1.00 97.00 283 ASN A C 1
ATOM 2186 O O . ASN A 1 283 ? -2.575 -7.238 0.759 1.00 97.00 283 ASN A O 1
ATOM 2190 N N . GLY A 1 284 ? -3.662 -6.165 2.399 1.00 96.75 284 GLY A N 1
ATOM 2191 C CA . GLY A 1 284 ? -2.567 -5.275 2.774 1.00 96.75 284 GLY A CA 1
ATOM 2192 C C . GLY A 1 284 ? -1.330 -5.995 3.310 1.00 96.75 284 GLY A C 1
ATOM 2193 O O . GLY A 1 284 ? -0.226 -5.739 2.836 1.00 96.75 284 GLY A O 1
ATOM 2194 N N . ARG A 1 285 ? -1.500 -6.950 4.235 1.00 97.56 285 ARG A N 1
ATOM 2195 C CA . ARG A 1 285 ? -0.409 -7.808 4.739 1.00 97.56 285 ARG A CA 1
ATOM 2196 C C . ARG A 1 285 ? 0.242 -8.619 3.617 1.00 97.56 285 ARG A C 1
ATOM 2198 O O . ARG A 1 285 ? 1.467 -8.668 3.540 1.00 97.56 285 ARG A O 1
ATOM 2205 N N . LEU A 1 286 ? -0.559 -9.197 2.719 1.00 97.19 286 LEU A N 1
ATOM 2206 C CA . LEU A 1 286 ? -0.053 -9.886 1.527 1.00 97.19 286 LEU A CA 1
ATOM 2207 C C . LEU A 1 286 ? 0.721 -8.928 0.606 1.00 97.19 286 LEU A C 1
ATOM 2209 O O . LEU A 1 286 ? 1.805 -9.272 0.145 1.00 97.19 286 LEU A O 1
ATOM 2213 N N . ALA A 1 287 ? 0.201 -7.723 0.372 1.00 97.44 287 ALA A N 1
ATOM 2214 C CA . ALA A 1 287 ? 0.831 -6.732 -0.491 1.00 97.44 287 ALA A CA 1
ATOM 2215 C C . ALA A 1 287 ? 2.152 -6.193 0.083 1.00 97.44 287 ALA A C 1
ATOM 2217 O O . ALA A 1 287 ? 3.109 -6.039 -0.669 1.00 97.44 287 ALA A O 1
ATOM 2218 N N . MET A 1 288 ? 2.252 -5.982 1.403 1.00 97.44 288 MET A N 1
ATOM 2219 C CA . MET A 1 288 ? 3.517 -5.611 2.061 1.00 97.44 288 MET A CA 1
ATOM 2220 C C . MET A 1 288 ? 4.599 -6.670 1.818 1.00 97.44 288 MET A C 1
ATOM 2222 O O . MET A 1 288 ? 5.712 -6.334 1.415 1.00 97.44 288 MET A O 1
ATOM 2226 N N . LEU A 1 289 ? 4.257 -7.952 1.987 1.00 97.19 289 LEU A N 1
ATOM 2227 C CA . LEU A 1 289 ? 5.167 -9.059 1.682 1.00 97.19 289 LEU A CA 1
ATOM 2228 C C . LEU A 1 289 ? 5.502 -9.141 0.186 1.00 97.19 289 LEU A C 1
ATOM 2230 O O . LEU A 1 289 ? 6.642 -9.439 -0.159 1.00 97.19 289 LEU A O 1
ATOM 2234 N N . ALA A 1 290 ? 4.547 -8.849 -0.700 1.00 96.06 290 ALA A N 1
ATOM 2235 C CA . ALA A 1 290 ? 4.755 -8.892 -2.146 1.00 96.06 290 ALA A CA 1
ATOM 2236 C C . ALA A 1 290 ? 5.674 -7.765 -2.654 1.00 96.06 290 ALA A C 1
ATOM 2238 O O . ALA A 1 290 ? 6.550 -8.035 -3.471 1.00 96.06 290 ALA A O 1
ATOM 2239 N N . VAL A 1 291 ? 5.538 -6.531 -2.149 1.00 96.44 291 VAL A N 1
ATOM 2240 C CA . VAL A 1 291 ? 6.430 -5.404 -2.500 1.00 96.44 291 VAL A CA 1
ATOM 2241 C C . VAL A 1 291 ? 7.854 -5.660 -2.000 1.00 96.44 291 VAL A C 1
ATOM 2243 O O . VAL A 1 291 ? 8.810 -5.514 -2.760 1.00 96.44 291 VAL A O 1
ATOM 2246 N N . ILE A 1 292 ? 8.004 -6.110 -0.748 1.00 96.75 292 ILE A N 1
ATOM 2247 C CA . ILE A 1 292 ? 9.310 -6.499 -0.192 1.00 96.75 292 ILE A CA 1
ATOM 2248 C C . ILE A 1 292 ? 9.909 -7.666 -0.995 1.00 96.75 292 ILE A C 1
ATOM 2250 O O . ILE A 1 292 ? 11.092 -7.645 -1.332 1.00 96.75 292 ILE A O 1
ATOM 2254 N N . GLY A 1 293 ? 9.084 -8.654 -1.353 1.00 94.44 293 GLY A N 1
ATOM 2255 C CA . GLY A 1 293 ? 9.464 -9.783 -2.200 1.00 94.44 293 GLY A CA 1
ATOM 2256 C C . GLY A 1 293 ? 9.985 -9.344 -3.566 1.00 94.44 293 GLY A C 1
ATOM 2257 O O . GLY A 1 293 ? 11.084 -9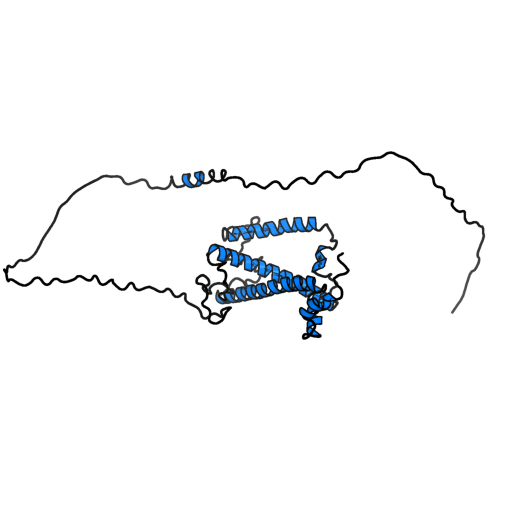.747 -3.936 1.00 94.44 293 GLY A O 1
ATOM 2258 N N . ALA A 1 294 ? 9.260 -8.473 -4.274 1.00 94.44 294 ALA A N 1
ATOM 2259 C CA . ALA A 1 294 ? 9.675 -7.933 -5.568 1.00 94.44 294 ALA A CA 1
ATOM 2260 C C . ALA A 1 294 ? 11.003 -7.161 -5.479 1.00 94.44 294 ALA A C 1
ATOM 2262 O O . ALA A 1 294 ? 11.863 -7.322 -6.344 1.00 94.44 294 ALA A O 1
ATOM 2263 N N . TRP A 1 295 ? 11.208 -6.375 -4.414 1.00 94.25 295 TRP A N 1
ATOM 2264 C CA . TRP A 1 295 ? 12.454 -5.635 -4.200 1.00 94.25 295 TRP A CA 1
ATOM 2265 C C . TRP A 1 295 ? 13.647 -6.572 -3.982 1.00 94.25 295 TRP A C 1
ATOM 2267 O O . TRP A 1 295 ? 14.639 -6.475 -4.708 1.00 94.25 295 TRP A O 1
ATOM 2277 N N . PHE A 1 296 ? 13.547 -7.537 -3.062 1.00 94.25 296 PHE A N 1
ATOM 2278 C CA . PHE A 1 296 ? 14.618 -8.520 -2.873 1.00 94.25 296 PHE A CA 1
ATOM 2279 C C . PHE A 1 296 ? 14.836 -9.385 -4.120 1.00 94.25 296 PHE A C 1
ATOM 2281 O O . PHE A 1 296 ? 15.983 -9.623 -4.494 1.00 94.25 296 PHE A O 1
ATOM 2288 N N . GLN A 1 297 ? 13.771 -9.815 -4.803 1.00 91.38 297 GLN A N 1
ATOM 2289 C CA . GLN A 1 297 ? 13.882 -10.540 -6.071 1.00 91.38 297 GLN A CA 1
ATOM 2290 C C . GLN A 1 297 ? 14.673 -9.736 -7.102 1.00 91.38 297 GLN A C 1
ATOM 2292 O O . GLN A 1 297 ? 15.584 -10.296 -7.707 1.00 91.38 297 GLN A O 1
ATOM 2297 N N . HIS A 1 298 ? 14.397 -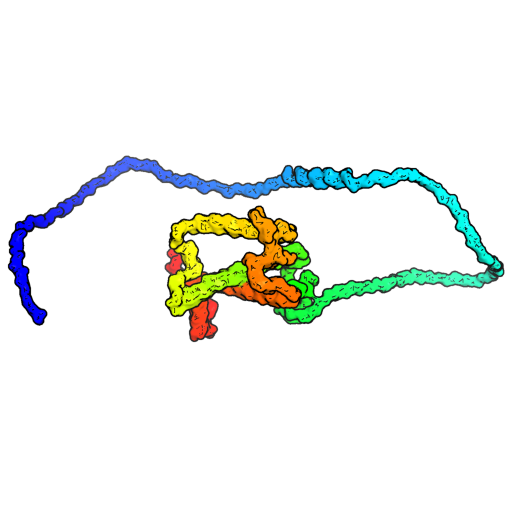8.441 -7.271 1.00 92.06 298 HIS A N 1
ATOM 2298 C CA . HIS A 1 298 ? 15.139 -7.620 -8.224 1.00 92.06 298 HIS A CA 1
ATOM 2299 C C . HIS A 1 298 ? 16.622 -7.476 -7.843 1.00 92.06 298 HIS A C 1
ATOM 2301 O O . HIS A 1 298 ? 17.481 -7.684 -8.697 1.00 92.06 298 HIS A O 1
ATOM 2307 N N . ILE A 1 299 ? 16.932 -7.235 -6.560 1.00 91.81 299 ILE A N 1
ATOM 2308 C CA . ILE A 1 299 ? 18.318 -7.160 -6.053 1.00 91.81 299 ILE A CA 1
ATOM 2309 C C . ILE A 1 299 ? 19.101 -8.447 -6.352 1.00 91.81 299 ILE A C 1
ATOM 2311 O O . ILE A 1 299 ? 20.252 -8.384 -6.776 1.00 91.81 299 ILE A O 1
ATOM 2315 N N . TYR A 1 300 ? 18.496 -9.614 -6.118 1.00 89.75 300 TYR A N 1
ATOM 2316 C CA . TYR A 1 300 ? 19.183 -10.897 -6.268 1.00 89.75 300 TYR A CA 1
ATOM 2317 C C . TYR A 1 300 ? 19.245 -11.390 -7.721 1.00 89.75 300 TYR A C 1
ATOM 2319 O O . TYR A 1 300 ? 20.244 -11.980 -8.124 1.00 89.75 300 TYR A O 1
ATOM 2327 N N . THR A 1 301 ? 18.191 -11.178 -8.510 1.00 89.12 301 THR A N 1
ATOM 2328 C CA . THR A 1 301 ? 18.047 -11.779 -9.852 1.00 89.12 301 THR A CA 1
ATOM 2329 C C . THR A 1 301 ? 18.401 -10.828 -10.993 1.00 89.12 301 THR A C 1
ATOM 2331 O O . THR A 1 301 ? 18.600 -11.286 -12.116 1.00 89.12 301 THR A O 1
ATOM 2334 N N . GLY A 1 302 ? 18.425 -9.514 -10.745 1.00 89.62 302 GLY A N 1
ATOM 2335 C CA . GLY A 1 302 ? 18.599 -8.480 -11.770 1.00 89.62 302 GLY A CA 1
ATOM 2336 C C . GLY A 1 302 ? 17.436 -8.350 -12.765 1.00 89.62 302 GLY A C 1
ATOM 2337 O O . GLY A 1 302 ? 17.533 -7.569 -13.709 1.00 89.62 302 GLY A O 1
ATOM 2338 N N . THR A 1 303 ? 16.338 -9.094 -12.588 1.00 90.50 303 THR A N 1
ATOM 2339 C CA . THR A 1 303 ? 15.185 -9.113 -13.510 1.00 90.50 303 THR A CA 1
ATOM 2340 C C . THR A 1 303 ? 13.883 -8.740 -12.801 1.00 90.50 303 THR A C 1
ATOM 2342 O O . THR A 1 303 ? 13.858 -8.534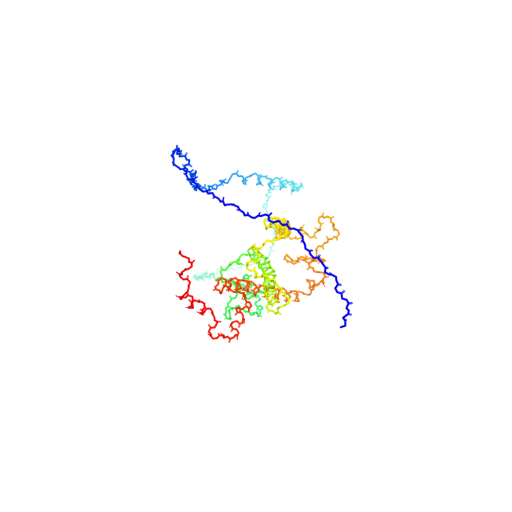 -11.584 1.00 90.50 303 THR A O 1
ATOM 2345 N N . GLY A 1 304 ? 12.800 -8.570 -13.561 1.00 91.06 304 GLY A N 1
ATOM 2346 C CA . GLY A 1 304 ? 11.501 -8.203 -13.000 1.00 91.06 304 GLY A CA 1
ATOM 2347 C C . GLY A 1 304 ? 10.819 -9.372 -12.264 1.00 91.06 304 GLY A C 1
ATOM 2348 O O . GLY A 1 304 ? 11.045 -10.536 -12.613 1.00 91.06 304 GLY A O 1
ATOM 2349 N N . PRO A 1 305 ? 9.983 -9.127 -11.237 1.00 92.38 305 PRO A N 1
ATOM 2350 C CA . PRO A 1 305 ? 9.171 -10.161 -10.588 1.00 92.38 305 PRO A CA 1
ATOM 2351 C C . PRO A 1 305 ? 8.381 -11.077 -11.543 1.00 92.38 305 PRO A C 1
ATOM 2353 O O . PRO A 1 305 ? 8.202 -12.254 -11.227 1.00 92.38 305 PRO A O 1
ATOM 2356 N N . ILE A 1 306 ? 7.923 -10.592 -12.700 1.00 93.31 306 ILE A N 1
ATOM 2357 C CA . ILE A 1 306 ? 7.179 -11.401 -13.680 1.00 93.31 306 ILE A CA 1
ATOM 2358 C C . ILE A 1 306 ? 8.112 -12.350 -14.449 1.00 93.31 306 ILE A C 1
ATOM 2360 O O . ILE A 1 306 ? 7.737 -13.495 -14.704 1.00 93.31 306 ILE A O 1
ATOM 2364 N N . ASP A 1 307 ? 9.346 -11.932 -14.750 1.00 91.69 307 ASP A N 1
ATOM 2365 C CA . ASP A 1 307 ? 10.363 -12.833 -15.316 1.00 91.69 307 ASP A CA 1
ATOM 2366 C C . ASP A 1 307 ? 10.728 -13.936 -14.319 1.00 91.69 307 ASP A C 1
ATOM 2368 O O . ASP A 1 307 ? 10.777 -15.113 -14.674 1.00 91.69 307 ASP A O 1
ATOM 2372 N N . ASN A 1 308 ? 10.900 -13.565 -13.048 1.00 92.19 308 ASN A N 1
ATOM 2373 C CA . ASN A 1 308 ? 11.162 -14.507 -11.963 1.00 92.19 308 ASN A CA 1
ATOM 2374 C C . ASN A 1 308 ? 10.013 -15.506 -11.759 1.00 92.19 308 ASN A C 1
ATOM 2376 O O . ASN A 1 308 ? 10.260 -16.689 -11.518 1.00 92.19 308 ASN A O 1
ATOM 2380 N N . LEU A 1 309 ? 8.761 -15.058 -11.905 1.00 92.94 309 LEU A N 1
ATOM 2381 C CA . LEU A 1 309 ? 7.592 -15.935 -11.888 1.00 92.94 309 LEU A CA 1
ATOM 2382 C C . LEU A 1 309 ? 7.633 -16.941 -13.048 1.00 92.94 309 LEU A C 1
ATOM 2384 O O . LEU A 1 309 ? 7.453 -18.135 -12.814 1.00 92.94 309 LEU A O 1
ATOM 2388 N N . PHE A 1 310 ? 7.900 -16.500 -14.281 1.00 92.75 310 PHE A N 1
ATOM 2389 C CA . PHE A 1 310 ? 7.974 -17.413 -15.427 1.00 92.75 310 PHE A CA 1
ATOM 2390 C C . PHE A 1 310 ? 9.172 -18.368 -15.355 1.00 92.75 310 PHE A C 1
ATOM 2392 O O . PHE A 1 310 ? 9.016 -19.544 -15.677 1.00 92.75 310 PHE A O 1
ATOM 2399 N N . ALA A 1 311 ? 10.331 -17.911 -14.874 1.00 91.75 311 ALA A N 1
ATOM 2400 C CA . ALA A 1 311 ? 11.494 -18.767 -14.645 1.00 91.75 311 ALA A CA 1
ATOM 2401 C C . ALA A 1 311 ? 11.191 -19.866 -13.611 1.00 91.75 311 ALA A C 1
ATOM 2403 O O . ALA A 1 311 ? 11.457 -21.041 -13.865 1.00 91.75 311 ALA A O 1
ATOM 2404 N N . HIS A 1 312 ? 10.563 -19.507 -12.485 1.00 93.00 312 HIS A N 1
ATOM 2405 C CA . HIS A 1 312 ? 10.168 -20.474 -11.460 1.00 93.00 312 HIS A CA 1
ATOM 2406 C C . HIS A 1 312 ? 9.063 -21.432 -11.935 1.00 93.00 312 HIS A C 1
ATOM 2408 O O . HIS A 1 312 ? 9.083 -22.607 -11.589 1.00 93.00 312 HIS A O 1
ATOM 2414 N N . LEU A 1 313 ? 8.113 -20.970 -12.756 1.00 94.38 313 LEU A N 1
ATOM 2415 C CA . LEU A 1 313 ? 7.080 -21.838 -13.338 1.00 94.38 313 LEU A CA 1
ATOM 2416 C C . LEU A 1 313 ? 7.629 -22.797 -14.407 1.00 94.38 313 LEU A C 1
ATOM 2418 O O . LEU A 1 313 ? 7.060 -23.872 -14.591 1.00 94.38 313 LEU A O 1
ATOM 2422 N N . ALA A 1 314 ? 8.710 -22.430 -15.103 1.00 94.56 314 ALA A N 1
ATOM 2423 C CA . ALA A 1 314 ? 9.358 -23.285 -16.096 1.00 94.56 314 ALA A CA 1
ATOM 2424 C C . ALA A 1 314 ? 10.151 -24.439 -15.456 1.00 94.56 314 ALA A C 1
ATOM 2426 O O . ALA A 1 314 ? 10.113 -25.557 -15.969 1.00 94.56 314 ALA A O 1
ATOM 2427 N N . ASP A 1 315 ? 10.834 -24.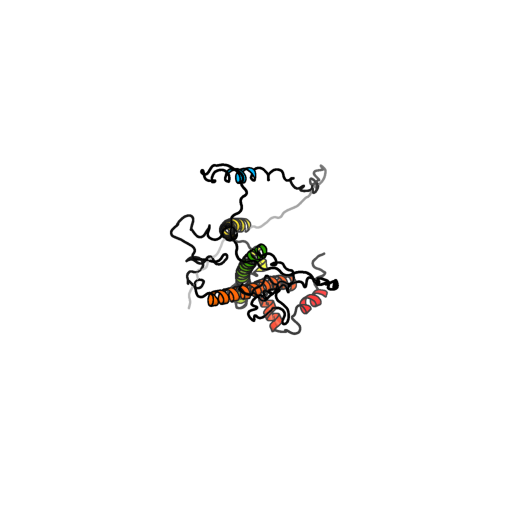189 -14.333 1.00 92.06 315 ASP A N 1
ATOM 2428 C CA . ASP A 1 315 ? 11.514 -25.224 -13.544 1.00 92.06 315 ASP A CA 1
ATOM 2429 C C . ASP A 1 315 ? 11.458 -24.910 -12.034 1.00 92.06 315 ASP A C 1
ATOM 2431 O O . ASP A 1 315 ? 12.400 -24.339 -11.476 1.00 92.06 315 ASP A O 1
ATOM 2435 N N . PRO A 1 316 ? 10.385 -25.310 -11.328 1.00 92.75 316 PRO A N 1
ATOM 2436 C CA . PRO A 1 316 ? 10.238 -25.009 -9.905 1.00 92.75 316 PRO A CA 1
ATOM 2437 C C . PRO A 1 316 ? 11.207 -25.796 -9.012 1.00 92.75 316 PRO A C 1
ATOM 2439 O O . PRO A 1 316 ? 11.348 -25.464 -7.834 1.00 92.75 316 PRO A O 1
ATOM 2442 N N . GLY A 1 317 ? 11.864 -26.837 -9.542 1.00 91.12 317 GLY A N 1
ATOM 2443 C CA . GLY A 1 317 ? 12.843 -27.637 -8.808 1.00 91.12 317 GLY A CA 1
ATOM 2444 C C . GLY A 1 317 ? 14.205 -26.952 -8.720 1.00 91.12 317 GLY A C 1
ATOM 2445 O O . GLY A 1 317 ? 14.834 -26.978 -7.661 1.00 91.12 317 GLY A O 1
ATOM 2446 N N . HIS A 1 318 ? 14.641 -26.308 -9.806 1.00 86.88 318 HIS A N 1
ATOM 2447 C CA . HIS A 1 318 ? 15.966 -25.687 -9.881 1.00 86.88 318 HIS A CA 1
ATOM 2448 C C . HIS A 1 318 ? 15.917 -24.155 -9.863 1.00 86.88 318 HIS A C 1
ATOM 2450 O O . HIS A 1 318 ? 16.721 -23.552 -9.151 1.00 86.88 318 HIS A O 1
ATOM 2456 N N . ALA A 1 319 ? 14.974 -23.511 -10.565 1.00 88.62 319 ALA A N 1
ATOM 2457 C CA . ALA A 1 319 ? 14.855 -22.050 -10.648 1.00 88.62 319 ALA A CA 1
ATOM 2458 C C . ALA A 1 319 ? 14.241 -21.464 -9.362 1.00 88.62 319 ALA A C 1
ATOM 2460 O O . ALA A 1 319 ? 13.095 -21.020 -9.306 1.00 88.62 319 ALA A O 1
ATOM 2461 N N . THR A 1 320 ? 15.026 -21.506 -8.291 1.00 90.69 320 THR A N 1
ATOM 2462 C CA . THR A 1 320 ? 14.680 -21.052 -6.940 1.00 90.69 320 THR A CA 1
ATOM 2463 C C . THR A 1 320 ? 15.741 -20.077 -6.425 1.00 90.69 320 THR A C 1
ATOM 2465 O O . THR A 1 320 ? 16.733 -19.798 -7.100 1.00 90.69 320 THR A O 1
ATOM 2468 N N . ILE A 1 321 ? 15.589 -19.607 -5.184 1.00 89.25 321 ILE A N 1
ATOM 2469 C CA . ILE A 1 321 ? 16.615 -18.827 -4.475 1.00 89.25 321 ILE A CA 1
ATOM 2470 C C . ILE A 1 321 ? 18.015 -19.474 -4.553 1.00 89.25 321 ILE A C 1
ATOM 2472 O O . ILE A 1 321 ? 19.014 -18.777 -4.716 1.00 89.25 321 ILE A O 1
ATOM 2476 N N . PHE A 1 322 ? 18.100 -20.808 -4.535 1.00 86.94 322 PHE A N 1
ATOM 2477 C CA . PHE A 1 322 ? 19.369 -21.532 -4.586 1.00 86.94 322 PHE A CA 1
ATOM 2478 C C . PHE A 1 322 ? 20.093 -21.408 -5.936 1.00 86.94 322 PHE A C 1
ATOM 2480 O O . PHE A 1 322 ? 21.323 -21.364 -5.943 1.00 86.94 322 PHE A O 1
ATOM 2487 N N . ALA A 1 323 ? 19.377 -21.272 -7.060 1.00 83.19 323 ALA A N 1
ATOM 2488 C CA . ALA A 1 323 ? 20.011 -21.022 -8.359 1.00 83.19 323 ALA A CA 1
ATOM 2489 C C . ALA A 1 323 ? 20.794 -19.704 -8.361 1.00 83.19 323 ALA A C 1
ATOM 2491 O O . ALA A 1 323 ? 21.884 -19.633 -8.924 1.00 83.19 323 ALA A O 1
ATOM 2492 N N . VAL A 1 324 ? 20.278 -18.680 -7.677 1.00 80.31 324 VAL A N 1
ATOM 2493 C CA . VAL A 1 324 ? 20.931 -17.372 -7.586 1.00 80.31 324 VAL A CA 1
ATOM 2494 C C . VAL A 1 324 ? 22.154 -17.428 -6.667 1.00 80.31 324 VAL A C 1
ATOM 2496 O O . VAL A 1 324 ? 23.244 -17.018 -7.065 1.00 80.31 324 VAL A O 1
ATOM 2499 N N . PHE A 1 325 ? 22.011 -17.985 -5.460 1.00 77.75 325 PHE A N 1
ATOM 2500 C CA . PHE A 1 325 ? 23.111 -18.039 -4.486 1.00 77.75 325 PHE A CA 1
ATOM 2501 C C . PHE A 1 325 ? 24.254 -18.982 -4.893 1.00 77.75 325 PHE A C 1
ATOM 2503 O O . PHE A 1 325 ? 25.409 -18.681 -4.599 1.00 77.75 325 PHE A O 1
ATOM 2510 N N . TYR A 1 326 ? 23.973 -20.096 -5.580 1.00 65.25 326 TYR A N 1
ATOM 2511 C CA . TYR A 1 326 ? 25.022 -21.023 -6.027 1.00 65.25 326 TYR A CA 1
ATOM 2512 C C . TYR A 1 326 ? 25.509 -20.756 -7.461 1.00 65.25 326 TYR A C 1
ATOM 2514 O O . TYR A 1 326 ? 26.688 -20.981 -7.743 1.00 65.25 326 TYR A O 1
ATOM 2522 N N . GLY A 1 327 ? 24.668 -20.209 -8.347 1.00 55.19 327 GLY A N 1
ATOM 2523 C CA . GLY A 1 327 ? 25.056 -19.843 -9.717 1.00 55.19 327 GLY A CA 1
ATOM 2524 C C . GLY A 1 327 ? 25.979 -18.621 -9.805 1.00 55.19 327 GLY A C 1
ATOM 2525 O O . GLY A 1 327 ? 26.845 -18.558 -10.676 1.00 55.19 327 GLY A O 1
ATOM 2526 N N . THR A 1 328 ? 25.873 -17.671 -8.871 1.00 47.66 328 THR A N 1
ATOM 2527 C CA . THR A 1 328 ? 26.704 -16.447 -8.861 1.00 47.66 328 THR A CA 1
ATOM 2528 C C . THR A 1 328 ? 28.177 -16.682 -8.506 1.00 47.66 328 THR A C 1
ATOM 2530 O O . THR A 1 328 ? 29.015 -15.826 -8.816 1.00 47.66 328 THR A O 1
ATOM 2533 N N . SER A 1 329 ? 28.516 -17.855 -7.950 1.00 35.59 329 SER A N 1
ATOM 2534 C CA . SER A 1 329 ? 29.879 -18.241 -7.546 1.00 35.59 329 SER A CA 1
ATOM 2535 C C . SER A 1 329 ? 30.901 -18.300 -8.693 1.00 35.59 329 SER A C 1
ATOM 2537 O O . SER A 1 329 ? 32.102 -18.292 -8.431 1.00 35.59 329 SER A O 1
ATOM 2539 N N . SER A 1 330 ? 30.449 -18.304 -9.954 1.00 38.56 330 SER A N 1
ATOM 2540 C CA . SER A 1 330 ? 31.320 -18.393 -11.134 1.00 38.56 330 SER A CA 1
ATOM 2541 C C . SER A 1 330 ? 31.370 -17.124 -12.001 1.00 38.56 330 SER A C 1
ATOM 2543 O O . SER A 1 330 ? 31.995 -17.153 -13.064 1.00 38.56 330 SER A O 1
ATOM 2545 N N . SER A 1 331 ? 30.712 -16.018 -11.617 1.00 44.84 331 SER A N 1
ATOM 2546 C CA . SER A 1 331 ? 30.642 -14.819 -12.487 1.00 44.84 331 SER A CA 1
ATOM 2547 C C . SER A 1 331 ? 30.648 -13.456 -11.786 1.00 44.84 331 SER A C 1
ATOM 2549 O O . SER A 1 331 ? 30.986 -12.467 -12.429 1.00 44.84 331 SER A O 1
ATOM 2551 N N . SER A 1 332 ? 30.333 -13.361 -10.488 1.00 43.28 332 SER A N 1
ATOM 2552 C CA . SER A 1 332 ? 30.103 -12.046 -9.846 1.00 43.28 332 SER A CA 1
ATOM 2553 C C . SER A 1 332 ? 31.332 -11.419 -9.168 1.00 43.28 332 SER A C 1
ATOM 2555 O O . SER A 1 332 ? 31.235 -10.326 -8.622 1.00 43.28 332 SER A O 1
ATOM 2557 N N . LEU A 1 333 ? 32.498 -12.077 -9.201 1.00 42.59 333 LEU A N 1
ATOM 2558 C CA . LEU A 1 333 ? 33.709 -11.646 -8.476 1.00 42.59 333 LEU A CA 1
ATOM 2559 C C . LEU A 1 333 ? 34.708 -10.836 -9.336 1.00 42.59 333 LEU A C 1
ATOM 2561 O O . LEU A 1 333 ? 35.834 -10.610 -8.910 1.00 42.59 333 LEU A O 1
ATOM 2565 N N . LEU A 1 334 ? 34.313 -10.407 -10.544 1.00 42.03 334 LEU A N 1
ATOM 2566 C CA . LEU A 1 334 ? 35.180 -9.695 -11.506 1.00 42.03 334 LEU A CA 1
ATOM 2567 C C . LEU A 1 334 ? 34.630 -8.349 -12.022 1.00 42.03 334 LEU A C 1
ATOM 2569 O O . LEU A 1 334 ? 35.205 -7.783 -12.945 1.00 42.03 334 LEU A O 1
ATOM 2573 N N . VAL A 1 335 ? 33.537 -7.825 -11.452 1.00 45.88 335 VAL A N 1
ATOM 2574 C CA . VAL A 1 335 ? 32.914 -6.552 -11.900 1.00 45.88 335 VAL A CA 1
ATOM 2575 C C . VAL A 1 335 ? 32.938 -5.453 -10.815 1.00 45.88 335 VAL A C 1
ATOM 2577 O O . VAL A 1 335 ? 32.542 -4.324 -11.073 1.00 45.88 335 VAL A O 1
ATOM 2580 N N . TYR A 1 336 ? 33.456 -5.749 -9.616 1.00 40.53 336 TYR A N 1
ATOM 2581 C CA . TYR A 1 336 ? 33.571 -4.795 -8.499 1.00 40.53 336 TYR A CA 1
ATOM 2582 C C . TYR A 1 336 ? 34.946 -4.840 -7.795 1.00 40.53 336 TYR A C 1
ATOM 2584 O O . TYR A 1 336 ? 35.023 -4.899 -6.567 1.00 40.53 336 TYR A O 1
ATOM 2592 N N . ILE A 1 337 ? 36.030 -4.801 -8.582 1.00 38.44 337 ILE A N 1
ATOM 2593 C CA . ILE A 1 337 ? 37.385 -4.381 -8.160 1.00 38.44 337 ILE A CA 1
ATOM 2594 C C . ILE A 1 337 ? 37.957 -3.468 -9.248 1.00 38.44 337 ILE A C 1
ATOM 2596 O O . ILE A 1 337 ? 37.889 -3.887 -10.424 1.00 38.44 337 ILE A O 1
#

Secondary structure (DSSP, 8-state):
-----------------------------------PPPP------PPPPS-SSSTTHHHHTTSTTS-----------------------------------------------------------SSTTPPPPTT--S-STT--S--TT-TT-SHHHHHHHHHHHHHHHHHHHHHHHHHHHHHHHHHTTS--PPPTTTGGGS--SS-HHHHHHHHHHHHHHHHHHHHHHHHSTTTT-B-SS-TT-B----STT---HHHH-TT-TTSS-HHHHHHHHHHHHHHHHHHHHHHHHHHHHHHHHSS-HHHHHHHHHH-TTTSSHHHHHHHGGGTTTSS--